Protein AF-M3CZB5-F1 (afdb_monomer)

Nearest PDB structures (foldseek):
  7eto-assembly1_Z  TM=2.870E-01  e=1.803E+00  Human betaherpesvirus 5
  6nhj-assembly1_I  TM=2.000E-01  e=4.278E+00  Murine cytomegalovirus (strain Smith)
  6m6i-assembly1_A  TM=2.498E-01  e=3.342E+00  Human alphaherpesvirus 2

Radius of gyration: 33.24 Å; Cα contacts (8 Å, |Δi|>4): 334; chains: 1; bounding box: 111×69×58 Å

Secondary structure (DSSP, 8-state):
-----PPPPPPPPPPPPP-------------PPPPSS-TTSGGGT-HHHHHHHHHHHS-------GGGGSSS-------------PPPPP----PPP---HHHHHHHHHHHHHHHHHHHHHHHHHHHHHHHHHHTTHHHHHHGGGTSEEEEEESS--S-SEEEEEEEEEEEEPPSS-TTSPPEEEEEEEEEEEEETTTT---PPPPP----------S--------HHHHHHHHHHHHHHHHHHHHHTS---SSTTSHHHHHHHHHHHHHHHHHH-----SS--S----SEEEE---SS-TT-----STTSS---EEEESSS---TTTS---

pLDDT: mean 75.69, std 19.61, range [30.23, 98.56]

Solvent-accessible surface area (backbone atoms only — not comparable to full-atom values): 21433 Å² total; per-residue (Å²): 135,86,83,79,86,80,77,89,78,83,82,82,84,80,79,83,82,76,87,78,87,70,85,73,83,85,72,79,68,82,82,62,79,80,75,93,64,55,92,90,39,74,71,54,73,36,65,67,55,50,46,56,49,46,71,74,55,50,85,81,76,84,79,76,64,79,81,75,74,80,78,84,84,80,82,90,78,91,76,91,83,88,94,73,90,76,81,75,80,75,81,77,72,84,69,85,72,83,74,50,74,65,59,54,51,52,53,53,48,53,42,52,52,46,66,56,49,51,54,57,51,50,54,55,49,53,51,49,50,29,43,77,75,50,71,39,47,63,47,60,52,10,47,90,65,74,26,69,40,80,40,82,26,88,79,47,60,90,46,62,51,44,56,47,76,52,75,49,78,49,75,47,68,51,90,89,43,82,86,54,78,59,51,73,48,74,47,31,48,37,32,41,37,34,12,46,77,73,68,52,80,65,80,77,78,77,86,76,92,78,81,86,68,99,73,85,82,87,82,82,84,68,83,74,71,57,67,57,56,38,50,52,50,29,47,50,52,40,32,45,25,45,47,46,25,43,74,70,67,65,48,73,76,63,76,70,35,72,66,25,50,53,42,22,51,53,48,22,68,72,32,24,90,82,54,67,26,67,45,65,85,62,86,89,66,90,68,79,52,79,31,75,46,63,42,57,47,56,74,38,78,65,72,54,77,30,84,33,100,74,36,3,70,52,52,72,50,74,30,82,52,102,69,80,56,64,89,81,66,58,71,100

Foldseek 3Di:
DDDDDDDDDDDDDDDDDDDDPDDDPPPPDPDQDDQPDDPPDPCVVPPVSVVVSCVVRPDDDPDDDPVVPPDPDDDDDDDDDDDDDDDDPDDDDDDPPPDDPVRVVVVVVVQVVLVVVLVVLLVVLLCVLCCQQPVCVQQVLQVVVPGEAEAEDQPPQPAQKAKDKDKDWDWAADPVDNVDGTDIDIHMHIYMYGYVVQLGDDDDDDDDPPPPDPDDDDDPPPVPPRVSSLSSSQSSQQSVLQSCCCPPVVDPPPSLDPSSVVSQVSSCVVCCVPRVHHHDSDRPTDRDFPDKDFFLDCDAPVPDGCPDPNGGVGDIDGHNDPDDDCVVDGHD

InterPro domains:
  IPR006640 SprT-like [PF10263] (228-283)
  IPR006640 SprT-like [SM00731] (127-331)

Organism: Sphaerulina musiva (strain SO2202) (NCBI:txid692275)

Mean predicted aligned error: 18.82 Å

Structure (mmCIF, N/CA/C/O backbone):
data_AF-M3CZB5-F1
#
_entry.id   AF-M3CZB5-F1
#
loop_
_atom_site.group_PDB
_atom_site.id
_atom_site.type_symbol
_atom_site.label_atom_id
_atom_site.label_alt_id
_atom_site.label_comp_id
_atom_site.label_asym_id
_atom_site.label_entity_id
_atom_site.label_seq_id
_atom_site.pdbx_PDB_ins_code
_atom_site.Cartn_x
_atom_site.Cartn_y
_atom_site.Cartn_z
_atom_site.occupancy
_atom_site.B_iso_or_equiv
_atom_site.auth_seq_id
_atom_site.auth_comp_id
_atom_site.auth_asym_id
_atom_site.auth_atom_id
_atom_site.pdbx_PDB_model_num
ATOM 1 N N . MET A 1 1 ? -55.197 -32.654 -31.161 1.00 45.62 1 MET A N 1
ATOM 2 C CA . MET A 1 1 ? -54.360 -33.842 -31.425 1.00 45.62 1 MET A CA 1
ATOM 3 C C . MET A 1 1 ? -53.188 -33.765 -30.461 1.00 45.62 1 MET A C 1
ATOM 5 O O . MET A 1 1 ? -52.521 -32.743 -30.443 1.00 45.62 1 MET A O 1
ATOM 9 N N . ARG A 1 2 ? -53.069 -34.730 -29.541 1.00 41.44 2 ARG A N 1
ATOM 10 C CA . ARG A 1 2 ? -52.034 -34.748 -28.495 1.00 41.44 2 ARG A CA 1
ATOM 11 C C . ARG A 1 2 ? -50.755 -35.322 -29.105 1.00 41.44 2 ARG A C 1
ATOM 13 O O . ARG A 1 2 ? -50.757 -36.495 -29.463 1.00 41.44 2 ARG A O 1
ATOM 20 N N . GLU A 1 3 ? -49.713 -34.509 -29.246 1.00 43.53 3 GLU A N 1
ATOM 21 C CA . GLU A 1 3 ? -48.382 -34.992 -29.620 1.00 43.53 3 GLU A CA 1
ATOM 22 C C . GLU A 1 3 ? -47.732 -35.707 -28.433 1.00 43.53 3 GLU A C 1
ATOM 24 O O . GLU A 1 3 ? -47.717 -35.220 -27.301 1.00 43.53 3 GLU A O 1
ATOM 29 N N . VAL A 1 4 ? -47.259 -36.917 -28.713 1.00 50.47 4 VAL A N 1
ATOM 30 C CA . VAL A 1 4 ? -46.625 -37.848 -27.785 1.00 50.47 4 VAL A CA 1
ATOM 31 C C . VAL A 1 4 ? -45.137 -37.503 -27.726 1.00 50.47 4 VAL A C 1
ATOM 33 O O . VAL A 1 4 ? -44.450 -37.559 -28.738 1.00 50.47 4 VAL A O 1
ATOM 36 N N . LEU A 1 5 ? -44.640 -37.139 -26.543 1.00 48.81 5 LEU A N 1
ATOM 37 C CA . LEU A 1 5 ? -43.214 -36.923 -26.294 1.00 48.81 5 LEU A CA 1
ATOM 38 C C . LEU A 1 5 ? -42.485 -38.277 -26.268 1.00 48.81 5 LEU A C 1
ATOM 40 O O . LEU A 1 5 ? -42.657 -39.061 -25.332 1.00 48.81 5 LEU A O 1
ATOM 44 N N . GLU A 1 6 ? -41.678 -38.547 -27.295 1.00 52.97 6 GLU A N 1
ATOM 45 C CA . GLU A 1 6 ? -40.775 -39.699 -27.355 1.00 52.97 6 GLU A CA 1
ATOM 46 C C . GLU A 1 6 ? -39.607 -39.567 -26.363 1.00 52.97 6 GLU A C 1
ATOM 48 O O . GLU A 1 6 ? -39.038 -38.497 -26.136 1.00 52.97 6 GLU A O 1
ATOM 53 N N . ARG A 1 7 ? -39.256 -40.698 -25.747 1.00 56.34 7 ARG A N 1
ATOM 54 C CA . ARG A 1 7 ? -38.192 -40.848 -24.747 1.00 56.34 7 ARG A CA 1
ATOM 55 C C . ARG A 1 7 ? -36.823 -40.917 -25.447 1.00 56.34 7 ARG A C 1
ATOM 57 O O . ARG A 1 7 ? -36.702 -41.668 -26.412 1.00 56.34 7 ARG A O 1
ATOM 64 N N . PRO A 1 8 ? -35.768 -40.238 -24.961 1.00 53.72 8 PRO A N 1
ATOM 65 C CA . PRO A 1 8 ? -34.449 -40.333 -25.581 1.00 53.72 8 PRO A CA 1
ATOM 66 C C . PRO A 1 8 ? -33.838 -41.733 -25.396 1.00 53.72 8 PRO A C 1
ATOM 68 O O . PRO A 1 8 ? -33.667 -42.217 -24.275 1.00 53.72 8 PRO A O 1
ATOM 71 N N . SER A 1 9 ? -33.521 -42.369 -26.526 1.00 49.00 9 SER A N 1
ATOM 72 C CA . SER A 1 9 ? -32.845 -43.664 -26.635 1.00 49.00 9 SER A CA 1
ATOM 73 C C . SER A 1 9 ? -31.365 -43.557 -26.247 1.00 49.00 9 SER A C 1
ATOM 75 O O . SER A 1 9 ? -30.673 -42.613 -26.625 1.00 49.00 9 SER A O 1
ATOM 77 N N . THR A 1 10 ? -30.871 -44.549 -25.507 1.00 56.12 10 THR A N 1
ATOM 78 C CA . THR A 1 10 ? -29.456 -44.719 -25.140 1.00 56.12 10 THR A CA 1
ATOM 79 C C . THR A 1 10 ? -28.543 -44.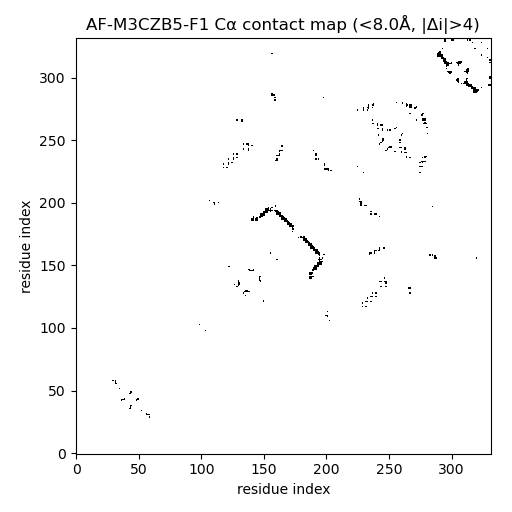835 -26.372 1.00 56.12 10 THR A C 1
ATOM 81 O O . THR A 1 10 ? -28.932 -45.489 -27.343 1.00 56.12 10 THR A O 1
ATOM 84 N N . PRO A 1 11 ? -27.324 -44.258 -26.341 1.00 58.97 11 PRO A N 1
ATOM 85 C CA . PRO A 1 11 ? -26.374 -44.340 -27.449 1.00 58.97 11 PRO A CA 1
ATOM 86 C C . PRO A 1 11 ? -25.726 -45.738 -27.556 1.00 58.97 11 PRO A C 1
ATOM 88 O O . PRO A 1 11 ? -25.608 -46.437 -26.545 1.00 58.97 11 PRO A O 1
ATOM 91 N N . PRO A 1 12 ? -25.290 -46.158 -28.761 1.00 60.09 12 PRO A N 1
ATOM 92 C CA . PRO A 1 12 ? -24.692 -47.472 -28.984 1.00 60.09 12 PRO A CA 1
ATOM 93 C C . PRO A 1 12 ? -23.277 -47.590 -28.377 1.00 60.09 12 PRO A C 1
ATOM 95 O O . PRO A 1 12 ? -22.582 -46.582 -28.224 1.00 60.09 12 PRO A O 1
ATOM 98 N N . PRO A 1 13 ? -22.823 -48.814 -28.044 1.00 52.03 13 PRO A N 1
ATOM 99 C CA . PRO A 1 13 ? -21.506 -49.046 -27.459 1.00 52.03 13 PRO A CA 1
ATOM 100 C C . PRO A 1 13 ? -20.368 -48.807 -28.463 1.00 52.03 13 PRO A C 1
ATOM 102 O O . PRO A 1 13 ? -20.458 -49.155 -29.640 1.00 52.03 13 PRO A O 1
ATOM 105 N N . SER A 1 14 ? -19.274 -48.228 -27.967 1.00 56.69 14 SER A N 1
ATOM 106 C CA . SER A 1 14 ? -18.058 -47.911 -28.723 1.00 56.69 14 SER A CA 1
ATOM 107 C C . SER A 1 14 ? -17.367 -49.159 -29.308 1.00 56.69 14 SER A C 1
ATOM 109 O O . SER A 1 14 ? -17.356 -50.208 -28.657 1.00 56.69 14 SER A O 1
ATOM 111 N N . PRO A 1 15 ? -16.723 -49.060 -30.489 1.00 60.19 15 PRO A N 1
ATOM 112 C CA . PRO A 1 15 ? -16.049 -50.188 -31.134 1.00 60.19 15 PRO A CA 1
ATOM 113 C C . PRO A 1 15 ? -14.793 -50.656 -30.368 1.00 60.19 15 PRO A C 1
ATOM 115 O O . PRO A 1 15 ? -14.166 -49.865 -29.652 1.00 60.19 15 PRO A O 1
ATOM 118 N N . PRO A 1 16 ? -14.387 -51.935 -30.517 1.00 50.59 16 PRO A N 1
ATOM 119 C CA . PRO A 1 16 ? -13.270 -52.507 -29.777 1.00 50.59 16 PRO A CA 1
ATOM 120 C C . PRO A 1 16 ? -11.926 -51.882 -30.173 1.00 50.59 16 PRO A C 1
ATOM 122 O O . PRO A 1 16 ? -11.608 -51.659 -31.340 1.00 50.59 16 PRO A O 1
ATOM 125 N N . ARG A 1 17 ? -11.119 -51.617 -29.145 1.00 50.94 17 ARG A N 1
ATOM 126 C CA . ARG A 1 17 ? -9.806 -50.969 -29.204 1.00 50.94 17 ARG A CA 1
ATOM 127 C C . ARG A 1 17 ? -8.807 -51.833 -29.990 1.00 50.94 17 ARG A C 1
ATOM 129 O O . ARG A 1 17 ? -8.500 -52.949 -29.580 1.00 50.94 17 ARG A O 1
ATOM 136 N N . SER A 1 18 ? -8.251 -51.308 -31.081 1.00 53.62 18 SER A N 1
ATOM 137 C CA . SER A 1 18 ? -7.129 -51.929 -31.802 1.00 53.62 18 SER A CA 1
ATOM 138 C C . SER A 1 18 ? -5.880 -52.036 -30.906 1.00 53.62 18 SER A C 1
ATOM 140 O O . SER A 1 18 ? -5.589 -51.085 -30.168 1.00 53.62 18 SER A O 1
ATOM 142 N N . PRO A 1 19 ? -5.088 -53.125 -30.966 1.00 47.97 19 PRO A N 1
ATOM 143 C CA . PRO A 1 19 ? -3.910 -53.280 -30.121 1.00 47.97 19 PRO A CA 1
ATOM 144 C C . PRO A 1 19 ? -2.762 -52.402 -30.637 1.00 47.97 19 PRO A C 1
ATOM 146 O O . PRO A 1 19 ? -2.019 -52.768 -31.545 1.00 47.97 19 PRO A O 1
ATOM 149 N N . SER A 1 20 ? -2.589 -51.236 -30.019 1.00 51.03 20 SER A N 1
ATOM 150 C CA . SER A 1 20 ? -1.376 -50.427 -30.148 1.00 51.03 20 SER A CA 1
ATOM 151 C C . SER A 1 20 ? -0.190 -51.200 -29.555 1.00 51.03 20 SER A C 1
ATOM 153 O O . SER A 1 20 ? 0.020 -51.202 -28.341 1.00 51.03 20 SER A O 1
ATOM 155 N N . LYS A 1 21 ? 0.605 -51.852 -30.412 1.00 56.22 21 LYS A N 1
ATOM 156 C CA . LYS A 1 21 ? 1.934 -52.389 -30.077 1.00 56.22 21 LYS A CA 1
ATOM 157 C C . LYS A 1 21 ? 2.915 -51.233 -29.845 1.00 56.22 21 LYS A C 1
ATOM 159 O O . LYS A 1 21 ? 3.761 -50.946 -30.683 1.00 56.22 21 LYS A O 1
ATOM 164 N N . LEU A 1 22 ? 2.830 -50.602 -28.679 1.00 48.12 22 LEU A N 1
ATOM 165 C CA . LEU A 1 22 ? 3.929 -49.821 -28.120 1.00 48.12 22 LEU A CA 1
ATOM 166 C C . LEU A 1 22 ? 4.589 -50.677 -27.038 1.00 48.12 22 LEU A C 1
ATOM 168 O O . LEU A 1 22 ? 3.991 -50.962 -26.002 1.00 48.12 22 LEU A O 1
ATOM 172 N N . LYS A 1 23 ? 5.816 -51.141 -27.297 1.00 45.12 23 LYS A N 1
ATOM 173 C CA . LYS A 1 23 ? 6.640 -51.797 -26.277 1.00 45.12 23 LYS A CA 1
ATOM 174 C C . LYS A 1 23 ? 7.117 -50.721 -25.298 1.00 45.12 23 LYS A C 1
ATOM 176 O O . LYS A 1 23 ? 8.074 -50.010 -25.589 1.00 45.12 23 LYS A O 1
ATOM 181 N N . SER A 1 24 ? 6.452 -50.598 -24.150 1.00 49.34 24 SER A N 1
ATOM 182 C CA . SER A 1 24 ? 6.961 -49.795 -23.034 1.00 49.34 24 SER A CA 1
ATOM 183 C C . SER A 1 24 ? 8.348 -50.303 -22.617 1.00 49.34 24 SER A C 1
ATOM 185 O O . SER A 1 24 ? 8.531 -51.520 -22.508 1.00 49.34 24 SER A O 1
ATOM 187 N N . PRO A 1 25 ? 9.331 -49.425 -22.349 1.00 48.78 25 PRO A N 1
ATOM 188 C CA . PRO A 1 25 ? 10.623 -49.849 -21.827 1.00 48.78 25 PRO A CA 1
ATOM 189 C C . PRO A 1 25 ? 10.424 -50.538 -20.471 1.00 48.78 25 PRO A C 1
ATOM 191 O O . PRO A 1 25 ? 10.076 -49.896 -19.482 1.00 48.78 25 PRO A O 1
ATOM 194 N N . SER A 1 26 ? 10.643 -51.852 -20.410 1.00 53.69 26 SER A N 1
ATOM 195 C CA . SER A 1 26 ? 10.630 -52.618 -19.160 1.00 53.69 26 SER A CA 1
ATOM 196 C C . SER A 1 26 ? 11.895 -52.310 -18.354 1.00 53.69 26 SER A C 1
ATOM 198 O O . SER A 1 26 ? 12.813 -53.125 -18.269 1.00 53.69 26 SER A O 1
ATOM 200 N N . LYS A 1 27 ? 11.960 -51.135 -17.726 1.00 53.62 27 LYS A N 1
ATOM 201 C CA . LYS A 1 27 ? 12.822 -50.959 -16.556 1.00 53.62 27 LYS A CA 1
ATOM 202 C C . LYS A 1 27 ? 12.065 -51.522 -15.362 1.00 53.62 27 LYS A C 1
ATOM 204 O O . LYS A 1 27 ? 11.192 -50.857 -14.814 1.00 53.62 27 LYS A O 1
ATOM 209 N N . ARG A 1 28 ? 12.393 -52.756 -14.961 1.00 51.34 28 ARG A N 1
ATOM 210 C CA . ARG A 1 28 ? 12.051 -53.239 -13.618 1.00 51.34 28 ARG A CA 1
ATOM 211 C C . ARG A 1 28 ? 12.716 -52.280 -12.631 1.00 51.34 28 ARG A C 1
ATOM 213 O O . ARG A 1 28 ? 13.934 -52.311 -12.480 1.00 51.34 28 ARG A O 1
ATOM 220 N N . ALA A 1 29 ? 11.938 -51.383 -12.030 1.00 56.81 29 ALA A N 1
ATOM 221 C CA . ALA A 1 29 ? 12.416 -50.616 -10.891 1.00 56.81 29 ALA A CA 1
ATOM 222 C C . ALA A 1 29 ? 12.772 -51.616 -9.775 1.00 56.81 29 ALA A C 1
ATOM 224 O O . ALA A 1 29 ? 12.034 -52.595 -9.603 1.00 56.81 29 ALA A O 1
ATOM 225 N N . PRO A 1 30 ? 13.889 -51.432 -9.051 1.00 58.22 30 PRO A N 1
ATOM 226 C CA . PRO A 1 30 ? 14.156 -52.240 -7.869 1.00 58.22 30 PRO A CA 1
ATOM 227 C C . PRO A 1 30 ? 12.945 -52.129 -6.937 1.00 58.22 30 PRO A C 1
ATOM 229 O O . PRO A 1 30 ? 12.455 -51.030 -6.672 1.00 58.22 30 PRO A O 1
ATOM 232 N N . ARG A 1 31 ? 12.395 -53.280 -6.534 1.00 60.91 31 ARG A N 1
ATOM 233 C CA . ARG A 1 31 ? 11.217 -53.344 -5.668 1.00 60.91 31 ARG A CA 1
ATOM 234 C C . ARG A 1 31 ? 11.623 -52.794 -4.304 1.00 60.91 31 ARG A C 1
ATOM 236 O O . ARG A 1 31 ? 12.296 -53.485 -3.548 1.00 60.91 31 ARG A O 1
ATOM 243 N N . VAL A 1 32 ? 11.219 -51.560 -4.022 1.00 64.00 32 VAL A N 1
ATOM 244 C CA . VAL A 1 32 ? 11.341 -50.966 -2.691 1.00 64.00 32 VAL A CA 1
ATOM 245 C C . VAL A 1 32 ? 10.449 -51.786 -1.744 1.00 64.00 32 VAL A C 1
ATOM 247 O O . VAL A 1 32 ? 9.290 -52.040 -2.097 1.00 64.00 32 VAL A O 1
ATOM 250 N N . PRO A 1 33 ? 10.962 -52.272 -0.599 1.00 68.81 33 PRO A N 1
ATOM 251 C CA . PRO A 1 33 ? 10.150 -52.954 0.409 1.00 68.81 33 PRO A CA 1
ATOM 252 C C . PRO A 1 33 ? 9.005 -52.066 0.914 1.00 68.81 33 PRO A C 1
ATOM 254 O O . PRO A 1 33 ? 8.996 -50.862 0.689 1.00 68.81 33 PRO A O 1
ATOM 257 N N . THR A 1 34 ? 8.007 -52.637 1.583 1.00 67.19 34 THR A N 1
ATOM 258 C CA . THR A 1 34 ? 6.989 -51.831 2.276 1.00 67.19 34 THR A CA 1
ATOM 259 C C . THR A 1 34 ? 7.585 -51.326 3.594 1.00 67.19 34 THR A C 1
ATOM 261 O O . THR A 1 34 ? 8.192 -52.137 4.299 1.00 67.19 34 THR A O 1
ATOM 264 N N . PRO A 1 35 ? 7.453 -50.033 3.941 1.00 65.62 35 PRO A N 1
ATOM 265 C CA . PRO A 1 35 ? 8.012 -49.512 5.181 1.00 65.62 35 PRO A CA 1
ATOM 266 C C . PRO A 1 35 ? 7.447 -50.241 6.409 1.00 65.62 35 PRO A C 1
ATOM 268 O O . PRO A 1 35 ? 6.249 -50.544 6.445 1.00 65.62 35 PRO A O 1
ATOM 271 N N . PRO A 1 36 ? 8.289 -50.562 7.409 1.00 61.44 36 PRO A N 1
ATOM 272 C CA . PRO A 1 36 ? 7.841 -51.189 8.639 1.00 61.44 36 PRO A CA 1
ATOM 273 C C . PRO A 1 36 ? 7.068 -50.158 9.466 1.00 61.44 36 PRO A C 1
ATOM 275 O O . PRO A 1 36 ? 7.636 -49.225 10.018 1.00 61.44 36 PRO A O 1
ATOM 278 N N . GLY A 1 37 ? 5.749 -50.320 9.531 1.00 64.25 37 GLY A N 1
ATOM 279 C CA . GLY A 1 37 ? 4.865 -49.426 10.276 1.00 64.25 37 GLY A CA 1
ATOM 280 C C . GLY A 1 37 ? 3.564 -49.191 9.521 1.00 64.25 37 GLY A C 1
ATOM 281 O O . GLY A 1 37 ? 3.555 -48.986 8.311 1.00 64.25 37 GLY A O 1
ATOM 282 N N . ARG A 1 38 ? 2.438 -49.263 10.231 1.00 65.06 38 ARG A N 1
ATOM 283 C CA . ARG A 1 38 ? 1.116 -48.933 9.682 1.00 65.06 38 ARG A CA 1
ATOM 284 C C . ARG A 1 38 ? 0.822 -47.458 9.973 1.00 65.06 38 ARG A C 1
ATOM 286 O O . ARG A 1 38 ? 1.231 -46.993 11.034 1.00 65.06 38 ARG A O 1
ATOM 293 N N . PRO A 1 39 ? 0.058 -46.751 9.119 1.00 67.00 39 PRO A N 1
ATOM 294 C CA . PRO A 1 39 ? -0.280 -45.334 9.313 1.00 67.00 39 PRO A CA 1
ATOM 295 C C . PRO A 1 39 ? -0.940 -44.986 10.660 1.00 67.00 39 PRO A C 1
ATOM 297 O O . PRO A 1 39 ? -1.048 -43.813 10.997 1.00 67.00 39 PRO A O 1
ATOM 300 N N . SER A 1 40 ? -1.396 -45.994 11.414 1.00 57.91 40 SER A N 1
ATOM 301 C CA . SER A 1 40 ? -1.984 -45.874 12.750 1.00 57.91 40 SER A CA 1
ATOM 302 C C . SER A 1 40 ? -0.965 -45.796 13.900 1.00 57.91 40 SER A C 1
ATOM 304 O O . SER A 1 40 ? -1.384 -45.733 15.050 1.00 57.91 40 SER A O 1
ATOM 306 N N . LEU A 1 41 ? 0.343 -45.878 13.633 1.00 64.62 41 LEU A N 1
ATOM 307 C CA . LEU A 1 41 ? 1.409 -45.736 14.634 1.00 64.62 41 LEU A CA 1
ATOM 308 C C . LEU A 1 41 ? 2.133 -44.400 14.437 1.00 64.62 41 LEU A C 1
ATOM 310 O O . LEU A 1 41 ? 2.509 -44.067 13.317 1.00 64.62 41 LEU A O 1
ATOM 314 N N . GLU A 1 42 ? 2.369 -43.660 15.522 1.00 58.44 42 GLU A N 1
ATOM 315 C CA . GLU A 1 42 ? 3.006 -42.329 15.492 1.00 58.44 42 GLU A CA 1
ATOM 316 C C . GLU A 1 42 ? 4.431 -42.366 14.903 1.00 58.44 42 GLU A C 1
ATOM 318 O O . GLU A 1 42 ? 4.843 -41.455 14.191 1.00 58.44 42 GLU A O 1
ATOM 323 N N . ALA A 1 43 ? 5.126 -43.496 15.073 1.00 60.91 43 ALA A N 1
ATOM 324 C CA . ALA A 1 43 ? 6.432 -43.774 14.472 1.00 60.91 43 ALA A CA 1
ATOM 325 C C . ALA A 1 43 ? 6.427 -43.828 12.925 1.00 60.91 43 ALA A C 1
ATOM 327 O O . ALA A 1 43 ? 7.483 -43.820 12.305 1.00 60.91 43 ALA A O 1
ATOM 328 N N . PHE A 1 44 ? 5.256 -43.897 12.277 1.00 58.31 44 PHE A N 1
ATOM 329 C CA . PHE A 1 44 ? 5.147 -43.795 10.815 1.00 58.31 44 PHE A CA 1
ATOM 330 C C . PHE A 1 44 ? 5.288 -42.342 10.319 1.00 58.31 44 PHE A C 1
ATOM 332 O O . PHE A 1 44 ? 5.622 -42.125 9.157 1.00 58.31 44 PHE A O 1
ATOM 339 N N . TRP A 1 45 ? 5.053 -41.350 11.188 1.00 67.88 45 TRP A N 1
ATOM 340 C CA . TRP A 1 45 ? 5.084 -39.920 10.848 1.00 67.88 45 TRP A CA 1
ATOM 341 C C . TRP A 1 45 ? 6.272 -39.162 11.449 1.00 67.88 45 TRP A C 1
ATOM 343 O O . TRP A 1 45 ? 6.429 -37.967 11.192 1.00 67.88 45 TRP A O 1
ATOM 353 N N . THR A 1 46 ? 7.133 -39.826 12.218 1.00 74.62 46 THR A N 1
ATOM 354 C CA . THR A 1 46 ? 8.374 -39.230 12.716 1.00 74.62 46 THR A CA 1
ATOM 355 C C . THR A 1 46 ? 9.364 -39.057 11.568 1.00 74.62 46 THR A C 1
ATOM 357 O O . THR A 1 46 ? 9.709 -40.010 10.866 1.00 74.62 46 THR A O 1
ATOM 360 N N . ALA A 1 47 ? 9.828 -37.819 11.373 1.00 73.38 47 ALA A N 1
ATOM 361 C CA . ALA A 1 47 ? 10.728 -37.459 10.278 1.00 73.38 47 ALA A CA 1
ATOM 362 C C . ALA A 1 47 ? 11.992 -38.334 10.254 1.00 73.38 47 ALA A C 1
ATOM 364 O O . ALA A 1 47 ? 12.408 -38.766 9.183 1.00 73.38 47 ALA A O 1
ATOM 365 N N . ASP A 1 48 ? 12.544 -38.655 11.425 1.00 76.31 48 ASP A N 1
ATOM 366 C CA . ASP A 1 48 ? 13.750 -39.477 11.552 1.00 76.31 48 ASP A CA 1
ATOM 367 C C . ASP A 1 48 ? 13.530 -40.903 11.023 1.00 76.31 48 ASP A C 1
ATOM 369 O O . ASP A 1 48 ? 14.327 -41.410 10.241 1.00 76.31 48 ASP A O 1
ATOM 373 N N . THR A 1 49 ? 12.392 -41.525 11.344 1.00 75.12 49 THR A N 1
ATOM 374 C CA . THR A 1 49 ? 12.063 -42.894 10.911 1.00 75.12 49 THR A CA 1
ATOM 375 C C . THR A 1 49 ? 11.787 -42.975 9.408 1.00 75.12 49 THR A C 1
ATOM 377 O O . THR A 1 49 ? 12.187 -43.934 8.747 1.00 75.12 49 THR A O 1
ATOM 380 N N . VAL A 1 50 ? 11.126 -41.957 8.848 1.00 71.19 50 VAL A N 1
ATOM 381 C CA . VAL A 1 50 ? 10.861 -41.870 7.403 1.00 71.19 50 VAL A CA 1
ATOM 382 C C . VAL A 1 50 ? 12.150 -41.619 6.617 1.00 71.19 50 VAL A C 1
ATOM 384 O O . VAL A 1 50 ? 12.334 -42.202 5.546 1.00 71.19 50 VAL A O 1
ATOM 387 N N . ASN A 1 51 ? 13.045 -40.775 7.137 1.00 77.44 51 ASN A N 1
ATOM 388 C CA . ASN A 1 51 ? 14.323 -40.469 6.498 1.00 77.44 51 ASN A CA 1
ATOM 389 C C . ASN A 1 51 ? 15.261 -41.680 6.503 1.00 77.44 51 ASN A C 1
ATOM 391 O O . ASN A 1 51 ? 15.715 -42.066 5.429 1.00 77.44 51 ASN A O 1
ATOM 395 N N . ASP A 1 52 ? 15.450 -42.343 7.649 1.00 78.12 52 ASP A N 1
ATOM 396 C CA . ASP A 1 52 ? 16.280 -43.554 7.754 1.00 78.12 52 ASP A CA 1
ATOM 397 C C . ASP A 1 52 ? 15.817 -44.646 6.782 1.00 78.12 52 ASP A C 1
ATOM 399 O O . ASP A 1 52 ? 16.618 -45.301 6.107 1.00 78.12 52 ASP A O 1
ATOM 403 N N . TRP A 1 53 ? 14.500 -44.824 6.660 1.00 78.00 53 TRP A N 1
ATOM 404 C CA . TRP A 1 53 ? 13.941 -45.803 5.741 1.00 78.00 53 TRP A CA 1
ATOM 405 C C . TRP A 1 53 ? 14.151 -45.414 4.269 1.00 78.00 53 TRP A C 1
ATOM 407 O O . TRP A 1 53 ? 14.519 -46.254 3.441 1.00 78.00 53 TRP A O 1
ATOM 417 N N . ASN A 1 54 ? 13.964 -44.138 3.925 1.00 75.94 54 ASN A N 1
ATOM 418 C CA . ASN A 1 54 ? 14.231 -43.644 2.576 1.00 75.94 54 ASN A CA 1
ATOM 419 C C . ASN A 1 54 ? 15.713 -43.744 2.203 1.00 75.94 54 ASN A C 1
ATOM 421 O O . ASN A 1 54 ? 16.004 -44.089 1.058 1.00 75.94 54 ASN A O 1
ATOM 425 N N . ASP A 1 55 ? 16.630 -43.487 3.132 1.00 78.38 55 ASP A N 1
ATOM 426 C CA . ASP A 1 55 ? 18.072 -43.584 2.902 1.00 78.38 55 ASP A CA 1
ATOM 427 C C . ASP A 1 55 ? 18.507 -45.036 2.671 1.00 78.38 55 ASP A C 1
ATOM 429 O O . ASP A 1 55 ? 19.316 -45.317 1.780 1.00 78.38 55 ASP A O 1
ATOM 433 N N . GLN A 1 56 ? 17.915 -45.976 3.415 1.00 78.62 56 GLN A N 1
ATOM 434 C CA . GLN A 1 56 ? 18.239 -47.398 3.320 1.00 78.62 56 GLN A CA 1
ATOM 435 C C . GLN A 1 56 ? 17.675 -48.072 2.057 1.00 78.62 56 GLN A C 1
ATOM 437 O O . GLN A 1 56 ? 18.329 -48.953 1.494 1.00 78.62 56 GLN A O 1
ATOM 442 N N . TYR A 1 57 ? 16.482 -47.677 1.593 1.00 75.25 57 TYR A N 1
ATOM 443 C CA . TYR A 1 57 ? 15.783 -48.362 0.493 1.00 75.25 57 TYR A CA 1
ATOM 444 C C . TYR A 1 57 ? 15.619 -47.530 -0.789 1.00 75.25 57 TYR A C 1
ATOM 446 O O . TYR A 1 57 ? 15.106 -48.051 -1.788 1.00 75.25 57 TYR A O 1
ATOM 454 N N . SER A 1 58 ? 16.076 -46.270 -0.818 1.00 76.56 58 SER A N 1
ATOM 455 C CA . SER A 1 58 ? 16.071 -45.473 -2.050 1.00 76.56 58 SER A CA 1
ATOM 456 C C . SER A 1 58 ? 16.984 -46.080 -3.116 1.00 76.56 58 SER A C 1
ATOM 458 O O . SER A 1 58 ? 18.150 -46.382 -2.846 1.00 76.56 58 SER A O 1
ATOM 460 N N . PRO A 1 59 ? 16.517 -46.188 -4.373 1.00 70.06 59 PRO A N 1
ATOM 461 C CA . PRO A 1 59 ? 17.362 -46.585 -5.488 1.00 70.06 59 PRO A CA 1
ATOM 462 C C . PRO A 1 59 ? 18.515 -45.589 -5.665 1.00 70.06 59 PRO A C 1
ATOM 464 O O . PRO A 1 59 ? 18.326 -44.475 -6.159 1.00 70.06 59 PRO A O 1
ATOM 467 N N . GLN A 1 60 ? 19.726 -46.000 -5.294 1.00 59.22 60 GLN A N 1
ATOM 468 C CA . GLN A 1 60 ? 20.924 -45.194 -5.490 1.00 59.22 60 GLN A CA 1
ATOM 469 C C . GLN A 1 60 ? 21.183 -45.042 -6.992 1.00 59.22 60 GLN A C 1
ATOM 471 O O . GLN A 1 60 ? 21.379 -46.023 -7.713 1.00 59.22 60 GLN A O 1
ATOM 476 N N . LYS A 1 61 ? 21.171 -43.803 -7.491 1.00 61.94 61 LYS A N 1
ATOM 477 C CA . LYS A 1 61 ? 21.662 -43.496 -8.837 1.00 61.94 61 LYS A CA 1
ATOM 478 C C . LYS A 1 61 ? 23.175 -43.313 -8.728 1.00 61.94 61 LYS A C 1
ATOM 480 O O . LYS A 1 61 ? 23.587 -42.270 -8.225 1.00 61.94 61 LYS A O 1
ATOM 485 N N . PRO A 1 62 ? 24.019 -44.254 -9.191 1.00 58.56 62 PRO A N 1
ATOM 486 C CA . PRO A 1 62 ? 25.445 -43.983 -9.290 1.00 58.56 62 PRO A CA 1
ATOM 487 C C . PRO A 1 62 ? 25.642 -42.805 -10.251 1.00 58.56 62 PRO A C 1
ATOM 489 O O . PRO A 1 62 ? 25.432 -42.924 -11.461 1.00 58.56 62 PRO A O 1
ATOM 492 N N . LEU A 1 63 ? 25.992 -41.643 -9.700 1.00 56.25 63 LEU A N 1
ATOM 493 C CA . LEU A 1 63 ? 26.323 -40.454 -10.472 1.00 56.25 63 LEU A CA 1
ATOM 494 C C . LEU A 1 63 ? 27.641 -40.730 -11.196 1.00 56.25 63 LEU A C 1
ATOM 496 O O . LEU A 1 63 ? 28.717 -40.707 -10.602 1.00 56.25 63 LEU A O 1
ATOM 500 N N . ARG A 1 64 ? 27.560 -41.037 -12.492 1.00 48.12 64 ARG A N 1
ATOM 501 C CA . ARG A 1 64 ? 28.744 -41.086 -13.350 1.00 48.12 64 ARG A CA 1
ATOM 502 C C . ARG A 1 64 ? 29.236 -39.655 -13.548 1.00 48.12 64 ARG A C 1
ATOM 504 O O . ARG A 1 64 ? 28.487 -38.815 -14.041 1.00 48.12 64 ARG A O 1
ATOM 511 N N . SER A 1 65 ? 30.473 -39.379 -13.144 1.00 42.59 65 SER A N 1
ATOM 512 C CA . SER A 1 65 ? 31.093 -38.072 -13.346 1.00 42.59 65 SER A CA 1
ATOM 513 C C . SER A 1 65 ? 31.297 -37.792 -14.848 1.00 42.59 65 SER A C 1
ATOM 515 O O . SER A 1 65 ? 31.653 -38.712 -15.595 1.00 42.59 65 SER A O 1
ATOM 517 N N . PRO A 1 66 ? 31.107 -36.541 -15.315 1.00 50.44 66 PRO A N 1
ATOM 518 C CA . PRO A 1 66 ? 31.202 -36.179 -16.738 1.00 50.44 66 PRO A CA 1
ATOM 519 C C . PRO A 1 66 ? 32.566 -36.483 -17.379 1.00 50.44 66 PRO A C 1
ATOM 521 O O . PRO A 1 66 ? 32.663 -36.651 -18.591 1.00 50.44 66 PRO A O 1
ATOM 524 N N . THR A 1 67 ? 33.623 -36.608 -16.575 1.00 52.03 67 THR A N 1
ATOM 525 C CA . THR A 1 67 ? 35.005 -36.795 -17.038 1.00 52.03 67 THR A CA 1
ATOM 526 C C . THR A 1 67 ? 35.242 -38.140 -17.732 1.00 52.03 67 THR A C 1
ATOM 528 O O . THR A 1 67 ? 36.174 -38.263 -18.519 1.00 52.03 67 THR A O 1
ATOM 531 N N . LYS A 1 68 ? 34.401 -39.158 -17.500 1.00 46.25 68 LYS A N 1
ATOM 532 C CA . LYS A 1 68 ? 34.575 -40.489 -18.116 1.00 46.25 68 LYS A CA 1
ATOM 533 C C . LYS A 1 68 ? 33.845 -40.684 -19.453 1.00 46.25 68 LYS A C 1
ATOM 535 O O . LYS A 1 68 ? 33.824 -41.804 -19.955 1.00 46.25 68 LYS A O 1
ATOM 540 N N . LEU A 1 69 ? 33.272 -39.632 -20.044 1.00 43.16 69 LEU A N 1
ATOM 541 C CA . LEU A 1 69 ? 32.655 -39.706 -21.378 1.00 43.16 69 LEU A CA 1
ATOM 542 C C . LEU A 1 69 ? 33.624 -39.411 -22.537 1.00 43.16 69 LEU A C 1
ATOM 544 O O . LEU A 1 69 ? 33.278 -39.690 -23.678 1.00 43.16 69 LEU A O 1
ATOM 548 N N . PHE A 1 70 ? 34.840 -38.926 -22.264 1.00 47.38 70 PHE A N 1
ATOM 549 C CA . PHE A 1 70 ? 35.769 -38.471 -23.309 1.00 47.38 70 PHE A CA 1
ATOM 550 C C . PHE A 1 70 ? 36.900 -39.441 -23.679 1.00 47.38 70 PHE A C 1
ATOM 552 O O . PHE A 1 70 ? 37.724 -39.081 -24.508 1.00 47.38 70 PHE A O 1
ATOM 559 N N . ASN A 1 71 ? 36.964 -40.658 -23.119 1.00 43.78 71 ASN A N 1
ATOM 560 C CA . ASN A 1 71 ? 38.146 -41.516 -23.324 1.00 43.78 71 ASN A CA 1
ATOM 561 C C . ASN A 1 71 ? 37.904 -42.884 -23.978 1.00 43.78 71 ASN A C 1
ATOM 563 O O . ASN A 1 71 ? 38.842 -43.666 -24.081 1.00 43.78 71 ASN A O 1
ATOM 567 N N . ASN A 1 72 ? 36.691 -43.181 -24.454 1.00 41.84 72 ASN A N 1
ATOM 568 C CA . ASN A 1 72 ? 36.397 -44.466 -25.099 1.00 41.84 72 ASN A CA 1
ATOM 569 C C . ASN A 1 72 ? 35.736 -44.272 -26.470 1.00 41.84 72 ASN A C 1
ATOM 571 O O . ASN A 1 72 ? 34.574 -44.624 -26.644 1.00 41.84 72 ASN A O 1
ATOM 575 N N . ASN A 1 73 ? 36.470 -43.684 -27.416 1.00 41.75 73 ASN A N 1
ATOM 576 C CA . ASN A 1 73 ? 36.352 -43.944 -28.856 1.00 41.75 73 ASN A CA 1
ATOM 577 C C . ASN A 1 73 ? 37.383 -43.083 -29.589 1.00 41.75 73 ASN A C 1
ATOM 579 O O . ASN A 1 73 ? 37.137 -41.897 -29.743 1.00 41.75 73 ASN A O 1
ATOM 583 N N . ILE A 1 74 ? 38.511 -43.674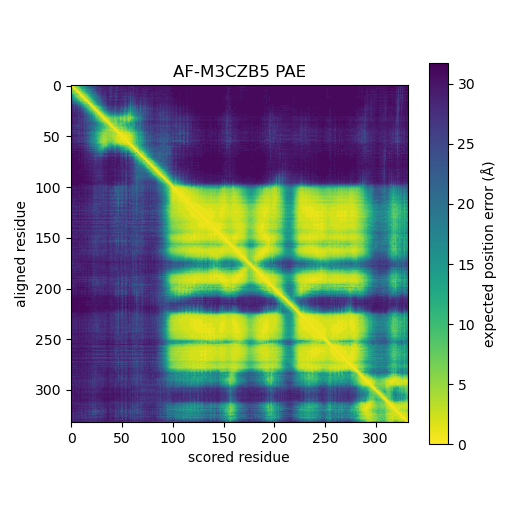 -29.995 1.00 36.19 74 ILE A N 1
ATOM 584 C CA . ILE A 1 74 ? 39.272 -43.397 -31.230 1.00 36.19 74 ILE A CA 1
ATOM 585 C C . ILE A 1 74 ? 40.476 -44.356 -31.247 1.00 36.19 74 ILE A C 1
ATOM 587 O O . ILE A 1 74 ? 41.280 -44.401 -30.317 1.00 36.19 74 ILE A O 1
ATOM 591 N N . SER A 1 75 ? 40.556 -45.167 -32.300 1.00 34.19 75 SER A N 1
ATOM 592 C CA . SER A 1 75 ? 41.710 -46.001 -32.650 1.00 34.19 75 SER A CA 1
ATOM 593 C C . SER A 1 75 ? 42.868 -45.135 -33.187 1.00 34.19 75 SER A C 1
ATOM 595 O O . SER A 1 75 ? 42.628 -44.027 -33.664 1.00 34.19 75 SER A O 1
ATOM 597 N N . PRO A 1 76 ? 44.126 -45.608 -33.122 1.00 35.28 76 PRO A N 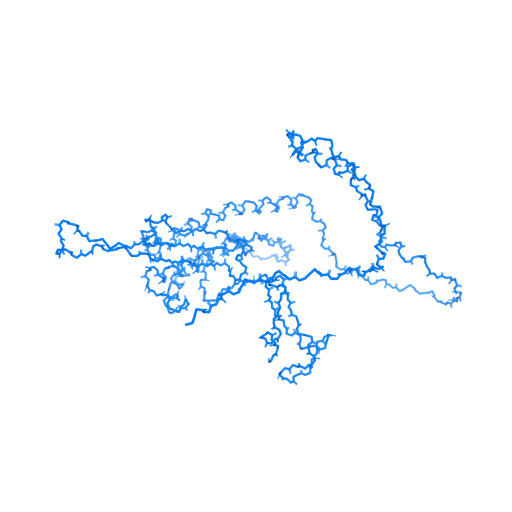1
ATOM 598 C CA . PRO A 1 76 ? 45.307 -44.754 -33.211 1.00 35.28 76 PRO A CA 1
ATOM 599 C C . PRO A 1 76 ? 45.677 -44.418 -34.661 1.00 35.28 76 PRO A C 1
ATOM 601 O O . PRO A 1 76 ? 46.002 -45.310 -35.443 1.00 35.28 76 PRO A O 1
ATOM 604 N N . ILE A 1 77 ? 45.707 -43.128 -35.002 1.00 34.81 77 ILE A N 1
ATOM 605 C CA . ILE A 1 77 ? 46.393 -42.630 -36.201 1.00 34.81 77 ILE A CA 1
ATOM 606 C C . ILE A 1 77 ? 47.678 -41.936 -35.744 1.00 34.81 77 ILE A C 1
ATOM 608 O O . ILE A 1 77 ? 47.646 -40.949 -35.014 1.00 34.81 77 ILE A O 1
ATOM 612 N N . LYS A 1 78 ? 48.817 -42.507 -36.152 1.00 37.50 78 LYS A N 1
ATOM 613 C CA . LYS A 1 78 ? 50.147 -41.891 -36.078 1.00 37.50 78 LYS A CA 1
ATOM 614 C C . LYS A 1 78 ? 50.207 -40.701 -37.038 1.00 37.50 78 LYS A C 1
ATOM 616 O O . LYS A 1 78 ? 49.751 -40.853 -38.165 1.00 37.50 78 LYS A O 1
ATOM 621 N N . ASN A 1 79 ? 50.780 -39.588 -36.575 1.00 30.23 79 ASN A N 1
ATOM 622 C CA . ASN A 1 79 ? 51.682 -38.644 -37.267 1.00 30.23 79 ASN A CA 1
ATOM 623 C C . ASN A 1 79 ? 51.930 -37.483 -36.279 1.00 30.23 79 ASN A C 1
ATOM 625 O O . ASN A 1 79 ? 50.990 -36.815 -35.871 1.00 30.23 79 ASN A O 1
ATOM 629 N N . THR A 1 80 ? 53.089 -37.412 -35.614 1.00 35.25 80 THR A N 1
ATOM 630 C CA . THR A 1 80 ? 54.256 -36.597 -36.017 1.00 35.25 80 THR A CA 1
ATOM 631 C C . THR A 1 80 ? 53.869 -35.170 -36.411 1.00 35.25 80 THR A C 1
ATOM 633 O O . THR A 1 80 ? 53.437 -34.974 -37.541 1.00 35.25 80 THR A O 1
ATOM 636 N N . PHE A 1 81 ? 54.012 -34.207 -35.495 1.00 31.59 81 PHE A N 1
ATOM 637 C CA . PHE A 1 81 ? 54.848 -33.004 -35.634 1.00 31.59 81 PHE A CA 1
ATOM 638 C C . PHE A 1 81 ? 54.592 -32.013 -34.478 1.00 31.59 81 PHE A C 1
ATOM 640 O O . PHE A 1 81 ? 53.453 -31.742 -34.117 1.00 31.59 81 PHE A O 1
ATOM 647 N N . ASP A 1 82 ? 55.711 -31.482 -33.995 1.00 31.28 82 ASP A N 1
ATOM 648 C CA . ASP A 1 82 ? 55.951 -30.219 -33.292 1.00 31.28 82 ASP A CA 1
ATOM 649 C C . ASP A 1 82 ? 55.619 -30.031 -31.801 1.00 31.28 82 ASP A C 1
ATOM 651 O O . ASP A 1 82 ? 54.488 -30.128 -31.329 1.00 31.28 82 ASP A O 1
ATOM 655 N N . ASP A 1 83 ? 56.692 -29.698 -31.088 1.00 44.25 83 ASP A N 1
ATOM 656 C CA . ASP A 1 83 ? 56.843 -29.541 -29.649 1.00 44.25 83 ASP A CA 1
ATOM 657 C C . ASP A 1 83 ? 56.832 -28.032 -29.358 1.00 44.25 83 ASP A C 1
ATOM 659 O O . ASP A 1 83 ? 57.852 -27.351 -29.446 1.00 44.25 83 ASP A O 1
ATOM 663 N N . THR A 1 84 ? 55.657 -27.465 -29.069 1.00 39.66 84 THR A N 1
ATOM 664 C CA . THR A 1 84 ? 55.545 -26.096 -28.535 1.00 39.66 84 THR A CA 1
ATOM 665 C C . THR A 1 84 ? 54.472 -26.029 -27.439 1.00 39.66 84 THR A C 1
ATOM 667 O O . THR A 1 84 ? 53.310 -26.362 -27.685 1.00 39.66 84 THR A O 1
ATOM 670 N N . PRO A 1 85 ? 54.808 -25.593 -26.207 1.00 36.78 85 PRO A N 1
ATOM 671 C CA . PRO A 1 85 ? 53.819 -25.423 -25.154 1.00 36.78 85 PRO A CA 1
ATOM 672 C C . PRO A 1 85 ? 53.028 -24.130 -25.378 1.00 36.78 85 PRO A C 1
ATOM 674 O O . PRO A 1 85 ? 53.521 -23.026 -25.155 1.00 36.78 85 PRO A O 1
ATOM 677 N N . ILE A 1 86 ? 51.769 -24.272 -25.792 1.00 38.28 86 ILE A N 1
ATOM 678 C CA . ILE A 1 86 ? 50.784 -23.185 -25.806 1.00 38.28 86 ILE A CA 1
ATOM 679 C C . ILE A 1 86 ? 50.387 -22.885 -24.345 1.00 38.28 86 ILE A C 1
ATOM 681 O O . ILE A 1 86 ? 49.935 -23.799 -23.644 1.00 38.28 86 ILE A O 1
ATOM 685 N N . PRO A 1 87 ? 50.521 -21.641 -23.845 1.00 37.75 87 PRO A N 1
ATOM 686 C CA . PRO A 1 87 ? 50.082 -21.298 -22.499 1.00 37.75 87 PRO A CA 1
ATOM 687 C C . PRO A 1 87 ? 48.555 -21.402 -22.413 1.00 37.75 87 PRO A C 1
ATOM 689 O O . PRO A 1 87 ? 47.821 -20.814 -23.208 1.00 37.75 87 PRO A O 1
ATOM 692 N N . SER A 1 88 ? 48.071 -22.178 -21.441 1.00 41.34 88 SER A N 1
ATOM 693 C CA . SER A 1 88 ? 46.640 -22.304 -21.152 1.00 41.34 88 SER A CA 1
ATOM 694 C C . SER A 1 88 ? 46.027 -20.932 -20.838 1.00 41.34 88 SER A C 1
ATOM 696 O O . SER A 1 88 ? 46.653 -20.149 -20.117 1.00 41.34 88 SER A O 1
ATOM 698 N N . PRO A 1 89 ? 44.804 -20.633 -21.315 1.00 43.50 89 PRO A N 1
ATOM 699 C CA . PRO A 1 89 ? 44.140 -19.380 -20.996 1.00 43.50 89 PRO A CA 1
ATOM 700 C C . PRO A 1 89 ? 43.954 -19.277 -19.482 1.00 43.50 89 PRO A C 1
ATOM 702 O O . PRO A 1 89 ? 43.478 -20.208 -18.824 1.00 43.50 89 PRO A O 1
ATOM 705 N N . ALA A 1 90 ? 44.379 -18.136 -18.939 1.00 41.25 90 ALA A N 1
ATOM 706 C CA . ALA A 1 90 ? 44.234 -17.782 -17.540 1.00 41.25 90 ALA A CA 1
ATOM 707 C C . ALA A 1 90 ? 42.806 -18.076 -17.062 1.00 41.25 90 ALA A C 1
ATOM 709 O O . ALA A 1 90 ? 41.826 -17.750 -17.734 1.00 41.25 90 ALA A O 1
ATOM 710 N N . LYS A 1 91 ? 42.719 -18.725 -15.897 1.00 39.97 91 LYS A N 1
ATOM 711 C CA . LYS A 1 91 ? 41.482 -19.099 -15.210 1.00 39.97 91 LYS A CA 1
ATOM 712 C C . LYS A 1 91 ? 40.466 -17.960 -15.289 1.00 39.97 91 LYS A C 1
ATOM 714 O O . LYS A 1 91 ? 40.611 -16.936 -14.624 1.00 39.97 91 LYS A O 1
ATOM 719 N N . LEU A 1 92 ? 39.415 -18.175 -16.074 1.00 39.25 92 LEU A N 1
ATOM 720 C CA . LEU A 1 92 ? 38.190 -17.404 -15.972 1.00 39.25 92 LEU A CA 1
ATOM 721 C C . LEU A 1 92 ? 37.712 -17.478 -14.517 1.00 39.25 92 LEU A C 1
ATOM 723 O O . LEU A 1 92 ? 37.550 -18.562 -13.960 1.00 39.25 92 LEU A O 1
ATOM 727 N N . ARG A 1 93 ? 37.586 -16.287 -13.930 1.00 42.81 93 ARG A N 1
ATOM 728 C CA . ARG A 1 93 ? 36.790 -15.887 -12.766 1.00 42.81 93 ARG A CA 1
ATOM 729 C C . ARG A 1 93 ? 36.130 -17.038 -12.002 1.00 42.81 93 ARG A C 1
ATOM 731 O O . ARG A 1 93 ? 35.252 -17.732 -12.511 1.00 42.81 93 ARG A O 1
ATOM 738 N N . SER A 1 94 ? 36.545 -17.163 -10.744 1.00 40.88 94 SER A N 1
ATOM 739 C CA . SER A 1 94 ? 35.907 -17.947 -9.690 1.00 40.88 94 SER A CA 1
ATOM 740 C C . SER A 1 94 ? 34.386 -18.033 -9.862 1.00 40.88 94 SER A C 1
ATOM 742 O O . SER A 1 94 ? 33.658 -17.048 -9.759 1.00 40.88 94 SER A O 1
ATOM 744 N N . SER A 1 95 ? 33.891 -19.247 -10.104 1.00 48.12 95 SER A N 1
ATOM 745 C CA . SER A 1 95 ? 32.481 -19.576 -9.888 1.00 48.12 95 SER A CA 1
ATOM 746 C C . SER A 1 95 ? 32.106 -19.283 -8.424 1.00 48.12 95 SER A C 1
ATOM 748 O O . SER A 1 95 ? 32.999 -19.351 -7.573 1.00 48.12 95 SER A O 1
ATOM 750 N N . PRO A 1 96 ? 30.830 -18.982 -8.102 1.00 50.34 96 PRO A N 1
ATOM 751 C CA . PRO A 1 96 ? 30.425 -18.572 -6.760 1.00 50.34 96 PRO A CA 1
ATOM 752 C C . PRO A 1 96 ? 30.944 -19.582 -5.741 1.00 50.34 96 PRO A C 1
ATOM 754 O O . PRO A 1 96 ? 30.614 -20.770 -5.801 1.00 50.34 96 PRO A O 1
ATOM 757 N N . THR A 1 97 ? 31.818 -19.119 -4.854 1.00 55.12 97 THR A N 1
ATOM 758 C CA . THR A 1 97 ? 32.382 -19.912 -3.767 1.00 55.12 97 THR A CA 1
ATOM 759 C C . THR A 1 97 ? 31.245 -20.629 -3.045 1.00 55.12 97 THR A C 1
ATOM 761 O O . THR A 1 97 ? 30.226 -20.023 -2.708 1.00 55.12 97 THR A O 1
ATOM 764 N N . LYS A 1 98 ? 31.385 -21.946 -2.832 1.00 57.50 98 LYS A N 1
ATOM 765 C CA . LYS A 1 98 ? 30.477 -22.718 -1.971 1.00 57.50 98 LYS A CA 1
ATOM 766 C C . LYS A 1 98 ? 30.344 -21.966 -0.642 1.00 57.50 98 LYS A C 1
ATOM 768 O O . LYS A 1 98 ? 31.292 -21.953 0.140 1.00 57.50 98 LYS A O 1
ATOM 773 N N . ARG A 1 99 ? 29.196 -21.318 -0.405 1.00 65.50 99 ARG A N 1
ATOM 774 C CA . ARG A 1 99 ? 28.916 -20.619 0.858 1.00 65.50 99 ARG A CA 1
ATOM 775 C C . ARG A 1 99 ? 29.065 -21.610 2.011 1.00 65.50 99 ARG A C 1
ATOM 777 O O . ARG A 1 99 ? 28.642 -22.763 1.898 1.00 65.50 99 ARG A O 1
ATOM 784 N N . SER A 1 100 ? 29.680 -21.175 3.110 1.00 80.62 100 SER A N 1
ATOM 785 C CA . SER A 1 100 ? 29.838 -22.027 4.288 1.00 80.62 100 SER A CA 1
ATOM 786 C C . SER A 1 100 ? 28.468 -22.367 4.888 1.00 80.62 100 SER A C 1
ATOM 788 O O . SER A 1 100 ? 27.518 -21.585 4.799 1.00 80.62 100 SER A O 1
ATOM 790 N N . LYS A 1 101 ? 28.356 -23.534 5.534 1.00 83.38 101 LYS A N 1
ATOM 791 C CA . LYS A 1 101 ? 27.127 -23.941 6.241 1.00 83.38 101 LYS A CA 1
ATOM 792 C C . LYS A 1 101 ? 26.714 -22.906 7.299 1.00 83.38 101 LYS A C 1
ATOM 794 O O . LYS A 1 101 ? 25.525 -22.673 7.484 1.00 83.38 101 LYS A O 1
ATOM 799 N N . ALA A 1 102 ? 27.692 -22.258 7.936 1.00 83.38 102 ALA A N 1
ATOM 800 C CA . ALA A 1 102 ? 27.471 -21.179 8.895 1.00 83.38 102 ALA A CA 1
ATOM 801 C C . ALA A 1 102 ? 26.871 -19.924 8.236 1.00 83.38 102 ALA A C 1
ATOM 803 O O . ALA A 1 102 ? 25.880 -19.400 8.734 1.00 83.38 102 ALA A O 1
ATOM 804 N N . ALA A 1 103 ? 27.399 -19.493 7.084 1.00 82.81 103 ALA A N 1
ATOM 805 C CA . ALA A 1 103 ? 26.855 -18.350 6.348 1.00 82.81 103 ALA A CA 1
ATOM 806 C C . ALA A 1 103 ? 25.417 -18.610 5.866 1.00 82.81 103 ALA A C 1
ATOM 808 O O . ALA A 1 103 ? 24.555 -17.743 5.984 1.00 82.81 103 ALA A O 1
ATOM 809 N N . ALA A 1 104 ? 25.131 -19.827 5.392 1.00 83.69 104 ALA A N 1
ATOM 810 C CA . ALA A 1 104 ? 23.778 -20.218 4.998 1.00 83.69 104 ALA A CA 1
ATOM 811 C C . ALA A 1 104 ? 22.798 -20.252 6.189 1.00 83.69 104 ALA A C 1
ATOM 813 O O . ALA A 1 104 ? 21.646 -19.842 6.051 1.00 83.69 104 ALA A O 1
ATOM 814 N N . ALA A 1 105 ? 23.243 -20.718 7.362 1.00 87.00 105 ALA A N 1
ATOM 815 C CA . ALA A 1 105 ? 22.428 -20.728 8.576 1.00 87.00 105 ALA A CA 1
ATOM 816 C C . ALA A 1 105 ? 22.140 -19.308 9.093 1.00 87.00 105 ALA A C 1
ATOM 818 O O . ALA A 1 105 ? 21.000 -19.015 9.449 1.00 87.00 105 ALA A O 1
ATOM 819 N N . ALA A 1 106 ? 23.139 -18.421 9.075 1.00 87.12 106 ALA A N 1
ATOM 820 C CA . ALA A 1 106 ? 22.975 -17.018 9.450 1.00 87.12 106 ALA A CA 1
ATOM 821 C C . ALA A 1 106 ? 21.990 -16.291 8.519 1.00 87.12 106 ALA A C 1
ATOM 823 O O . ALA A 1 106 ? 21.097 -15.593 8.988 1.00 87.12 106 ALA A O 1
ATOM 824 N N . GLU A 1 107 ? 22.083 -16.518 7.206 1.00 86.06 107 GLU A N 1
ATOM 825 C CA . GLU A 1 107 ? 21.147 -15.947 6.232 1.00 86.06 107 GLU A CA 1
ATOM 826 C C . GLU A 1 107 ? 19.713 -16.465 6.435 1.00 86.06 107 GLU A C 1
ATOM 828 O O . GLU A 1 107 ? 18.751 -15.702 6.339 1.00 86.06 107 GLU A O 1
ATOM 833 N N . LEU A 1 108 ? 19.547 -17.755 6.745 1.00 87.06 108 LEU A N 1
ATOM 834 C CA . LEU A 1 108 ? 18.237 -18.322 7.067 1.00 87.06 108 LEU A CA 1
ATOM 835 C C . LEU A 1 108 ? 17.641 -17.692 8.331 1.00 87.06 108 LEU A C 1
ATOM 837 O O . LEU A 1 108 ? 16.441 -17.421 8.363 1.00 87.06 108 LEU A O 1
ATOM 841 N N . GLN A 1 109 ? 18.461 -17.467 9.358 1.00 89.25 109 GLN A N 1
ATOM 842 C CA . GLN A 1 109 ? 18.013 -16.811 10.581 1.00 89.25 109 GLN A CA 1
ATOM 843 C C . GLN A 1 109 ? 17.613 -15.357 10.306 1.00 89.25 109 GLN A C 1
ATOM 845 O O . GLN A 1 109 ? 16.501 -14.972 10.646 1.00 89.25 109 GLN A O 1
ATOM 850 N N . ALA A 1 110 ? 18.431 -14.602 9.567 1.00 89.00 110 ALA A N 1
ATOM 851 C CA . ALA A 1 110 ? 18.119 -13.227 9.180 1.00 89.00 110 ALA A CA 1
ATOM 852 C C . ALA A 1 110 ? 16.801 -13.115 8.389 1.00 89.00 110 ALA A C 1
ATOM 854 O O . ALA A 1 110 ? 16.019 -12.193 8.612 1.00 89.00 110 ALA A O 1
ATOM 855 N N . ARG A 1 111 ? 16.504 -14.088 7.513 1.00 88.50 111 ARG A N 1
ATOM 856 C CA . ARG A 1 111 ? 15.213 -14.177 6.803 1.00 88.50 111 ARG A CA 1
ATOM 857 C C . ARG A 1 111 ? 14.037 -14.366 7.763 1.00 88.50 111 ARG A C 1
ATOM 859 O O . ARG A 1 111 ? 13.026 -13.688 7.614 1.00 88.50 111 ARG A O 1
ATOM 866 N N . LYS A 1 112 ? 14.166 -15.257 8.751 1.00 90.75 112 LYS A N 1
ATOM 867 C CA . LYS A 1 112 ? 13.123 -15.494 9.766 1.00 90.75 112 LYS A CA 1
ATOM 868 C C . LYS A 1 112 ? 12.916 -14.279 10.669 1.00 90.75 112 LYS A C 1
ATOM 870 O O . LYS A 1 112 ? 11.776 -13.922 10.973 1.00 90.75 112 LYS A O 1
ATOM 875 N N . ASP A 1 113 ? 14.009 -13.637 11.064 1.00 90.75 113 ASP A N 1
ATOM 876 C CA . ASP A 1 113 ? 13.974 -12.432 11.887 1.00 90.75 113 ASP A CA 1
ATOM 877 C C . ASP A 1 113 ? 13.295 -11.294 11.120 1.00 90.75 113 ASP A C 1
ATOM 879 O O . ASP A 1 113 ? 12.407 -10.631 11.652 1.00 90.75 113 ASP A O 1
ATOM 883 N N . TRP A 1 114 ? 13.636 -11.115 9.839 1.00 92.62 114 TRP A N 1
ATOM 884 C CA . TRP A 1 114 ? 12.952 -10.183 8.944 1.00 92.62 114 TRP A CA 1
ATOM 885 C C . TRP A 1 114 ? 11.454 -10.479 8.832 1.00 92.62 114 TRP A C 1
ATOM 887 O O . TRP A 1 114 ? 10.636 -9.577 9.006 1.00 92.62 114 TRP A O 1
ATOM 897 N N . ASP A 1 115 ? 11.078 -11.738 8.596 1.00 90.75 115 ASP A N 1
ATOM 898 C CA . ASP A 1 115 ? 9.677 -12.138 8.451 1.00 90.75 115 ASP A CA 1
ATOM 899 C C . ASP A 1 115 ? 8.840 -11.861 9.704 1.00 90.75 115 ASP A C 1
ATOM 901 O O . ASP A 1 115 ? 7.651 -11.566 9.587 1.00 90.75 115 ASP A O 1
ATOM 905 N N . THR A 1 116 ? 9.459 -11.900 10.883 1.00 90.19 116 THR A N 1
ATOM 906 C CA . THR A 1 116 ? 8.800 -11.557 12.148 1.00 90.19 116 THR A CA 1
ATOM 907 C C . THR A 1 116 ? 8.731 -10.042 12.342 1.00 90.19 116 THR A C 1
ATOM 909 O O . THR A 1 116 ? 7.664 -9.492 12.621 1.00 90.19 116 THR A O 1
ATOM 912 N N . ARG A 1 117 ? 9.854 -9.337 12.151 1.00 93.31 117 ARG A N 1
ATOM 913 C CA . ARG A 1 117 ? 9.943 -7.883 12.364 1.00 93.31 117 ARG A CA 1
ATOM 914 C C . ARG A 1 117 ? 9.089 -7.091 11.380 1.00 93.31 117 ARG A C 1
ATOM 916 O O . ARG A 1 117 ? 8.473 -6.107 11.782 1.00 93.31 117 ARG A O 1
ATOM 923 N N . LYS A 1 118 ? 8.998 -7.524 10.118 1.00 94.56 118 LYS A N 1
ATOM 924 C CA . LYS A 1 118 ? 8.245 -6.809 9.073 1.00 94.56 118 LYS A CA 1
ATOM 925 C C . LYS A 1 118 ? 6.758 -6.665 9.401 1.00 94.56 118 LYS A C 1
ATOM 927 O O . LYS A 1 118 ? 6.146 -5.690 8.982 1.00 94.56 118 LYS A O 1
ATOM 932 N N . VAL A 1 119 ? 6.179 -7.613 10.145 1.00 95.31 119 VAL A N 1
ATOM 933 C CA . VAL A 1 119 ? 4.766 -7.562 10.551 1.00 95.31 119 VAL A CA 1
ATOM 934 C C . VAL A 1 119 ? 4.543 -6.408 11.523 1.00 95.31 119 VAL A C 1
ATOM 936 O O . VAL A 1 119 ? 3.749 -5.517 11.234 1.00 95.31 119 VAL A O 1
ATOM 939 N N . LEU A 1 120 ? 5.319 -6.367 12.609 1.00 95.81 120 LEU A N 1
ATOM 940 C CA . LEU A 1 120 ? 5.254 -5.292 13.605 1.00 95.81 120 LEU A CA 1
ATOM 941 C C . LEU A 1 120 ? 5.607 -3.931 12.996 1.00 95.81 120 LEU A C 1
ATOM 943 O O . LEU A 1 120 ? 4.972 -2.921 13.303 1.00 95.81 120 LEU A O 1
ATOM 947 N N . LEU A 1 121 ? 6.593 -3.901 12.098 1.00 96.56 121 LEU A N 1
ATOM 948 C CA . LEU A 1 121 ? 6.984 -2.687 11.394 1.00 96.56 121 LEU A CA 1
ATOM 949 C C . LEU A 1 121 ? 5.845 -2.157 10.513 1.00 96.56 121 LEU A C 1
ATOM 951 O O . LEU A 1 121 ? 5.550 -0.967 10.547 1.00 96.56 121 LEU A O 1
ATOM 955 N N . ALA A 1 122 ? 5.169 -3.029 9.762 1.00 97.44 122 ALA A N 1
ATOM 956 C CA . ALA A 1 122 ? 4.047 -2.622 8.924 1.00 97.44 122 ALA A CA 1
ATOM 957 C C . ALA A 1 122 ? 2.856 -2.121 9.759 1.00 97.44 122 ALA A C 1
ATOM 959 O O . ALA A 1 122 ? 2.263 -1.099 9.427 1.00 97.44 122 ALA A O 1
ATOM 960 N N . GLU A 1 123 ? 2.513 -2.803 10.853 1.00 97.44 123 GLU A N 1
ATOM 961 C CA . GLU A 1 123 ? 1.404 -2.401 11.727 1.00 97.44 123 GLU A CA 1
ATOM 962 C C . GLU A 1 123 ? 1.664 -1.060 12.421 1.00 97.44 123 GLU A C 1
ATOM 964 O O . GLU A 1 123 ? 0.820 -0.161 12.374 1.00 97.44 123 GLU A O 1
ATOM 969 N N . SER A 1 124 ? 2.845 -0.900 13.022 1.00 97.81 124 SER A N 1
ATOM 970 C CA . SER A 1 124 ? 3.229 0.349 13.690 1.00 97.81 124 SER A CA 1
ATOM 971 C C . SER A 1 124 ? 3.299 1.517 12.707 1.00 97.81 124 SER A C 1
ATOM 973 O O . SER A 1 124 ? 2.778 2.595 12.996 1.00 97.81 124 SER A O 1
ATOM 975 N N . PHE A 1 125 ? 3.853 1.293 11.513 1.00 98.00 125 PHE A N 1
ATOM 976 C CA . PHE A 1 125 ? 3.928 2.333 10.498 1.00 98.00 125 PHE A CA 1
ATOM 977 C C . PHE A 1 125 ? 2.559 2.691 9.905 1.00 98.00 125 PHE A C 1
ATOM 979 O O . PHE A 1 125 ? 2.294 3.862 9.646 1.00 98.00 125 PHE A O 1
ATOM 986 N N . LEU A 1 126 ? 1.654 1.724 9.722 1.00 98.56 126 LEU A N 1
ATOM 987 C CA . LEU A 1 126 ? 0.289 2.007 9.267 1.00 98.56 126 LEU A CA 1
ATOM 988 C C . LEU A 1 126 ? -0.467 2.897 10.265 1.00 98.56 126 LEU A C 1
ATOM 990 O O . LEU A 1 126 ? -1.180 3.815 9.856 1.00 98.56 126 LEU A O 1
ATOM 994 N N . LEU A 1 127 ? -0.299 2.636 11.564 1.00 98.25 127 LEU A N 1
ATOM 995 C CA . LEU A 1 127 ? -0.880 3.460 12.621 1.00 98.25 127 LEU A CA 1
ATOM 996 C C . LEU A 1 127 ? -0.317 4.886 12.587 1.00 98.25 127 LEU A C 1
ATOM 998 O O . LEU A 1 127 ? -1.078 5.848 12.659 1.00 98.25 127 LEU A O 1
ATOM 1002 N N . GLU A 1 128 ? 0.999 5.022 12.448 1.00 98.06 128 GLU A N 1
ATOM 1003 C CA . GLU A 1 128 ? 1.667 6.319 12.358 1.00 98.06 128 GLU A CA 1
ATOM 1004 C C . GLU A 1 128 ? 1.230 7.107 11.116 1.00 98.06 128 GLU A C 1
ATOM 1006 O O . GLU A 1 128 ? 0.908 8.289 11.224 1.00 98.06 128 GLU A O 1
ATOM 1011 N N . LEU A 1 129 ? 1.128 6.454 9.953 1.00 98.31 129 LEU A N 1
ATOM 1012 C CA . LEU A 1 129 ? 0.599 7.067 8.734 1.00 98.31 129 LEU A CA 1
ATOM 1013 C C . LEU A 1 129 ? -0.803 7.637 8.959 1.00 98.31 129 LEU A C 1
ATOM 1015 O O . LEU A 1 129 ? -1.052 8.797 8.624 1.00 98.31 129 LEU A O 1
ATOM 1019 N N . ASP A 1 130 ? -1.710 6.852 9.548 1.00 98.50 130 ASP A N 1
ATOM 1020 C CA . ASP A 1 130 ? -3.076 7.307 9.819 1.00 98.50 130 ASP A CA 1
ATOM 1021 C C . ASP A 1 130 ? -3.108 8.454 10.833 1.00 98.50 130 ASP A C 1
ATOM 1023 O O . ASP A 1 130 ? -3.845 9.422 10.653 1.00 98.50 130 ASP A O 1
ATOM 1027 N N . GLN A 1 131 ? -2.281 8.404 11.875 1.00 98.38 131 GLN A N 1
ATOM 1028 C CA . GLN A 1 131 ? -2.185 9.485 12.855 1.00 98.38 131 GLN A CA 1
ATOM 1029 C C . GLN A 1 131 ? -1.654 10.781 12.229 1.00 98.38 131 GLN A C 1
ATOM 1031 O O . GLN A 1 131 ? -2.277 11.832 12.386 1.00 98.38 131 GLN A O 1
ATOM 1036 N N . SER A 1 132 ? -0.546 10.720 11.491 1.00 97.94 132 SER A N 1
ATOM 1037 C CA . SER A 1 132 ? 0.126 11.907 10.956 1.00 97.94 132 SER A CA 1
ATOM 1038 C C . SER A 1 132 ? -0.580 12.516 9.743 1.00 97.94 132 SER A C 1
ATOM 1040 O O . SER A 1 132 ? -0.584 13.737 9.594 1.00 97.94 132 SER A O 1
ATOM 1042 N N . LEU A 1 133 ? -1.181 11.703 8.866 1.00 97.81 133 LEU A N 1
ATOM 1043 C CA . LEU A 1 133 ? -1.797 12.192 7.624 1.00 97.81 133 LEU A CA 1
ATOM 1044 C C . LEU A 1 133 ? -3.302 12.421 7.747 1.00 97.81 133 LEU A C 1
ATOM 1046 O O . LEU A 1 133 ? -3.834 13.341 7.120 1.00 97.81 133 LEU A O 1
ATOM 1050 N N . THR A 1 134 ? -3.992 11.587 8.522 1.00 97.81 134 THR A N 1
ATOM 1051 C CA . THR A 1 134 ? -5.460 11.544 8.577 1.00 97.81 134 THR A CA 1
ATOM 1052 C C . THR A 1 134 ? -6.013 11.622 9.998 1.00 97.81 134 THR A C 1
ATOM 1054 O O . THR A 1 134 ? -7.216 11.461 10.184 1.00 97.81 134 THR A O 1
ATOM 1057 N N . GLN A 1 135 ? -5.177 11.915 11.003 1.00 98.00 135 GLN A N 1
ATOM 1058 C CA . GLN A 1 135 ? -5.578 12.097 12.405 1.00 98.00 135 GLN A CA 1
ATOM 1059 C C . GLN A 1 135 ? -6.382 10.907 12.968 1.00 98.00 135 GLN A C 1
ATOM 1061 O O . GLN A 1 135 ? -7.331 11.070 13.742 1.00 98.00 135 GLN A O 1
ATOM 1066 N N . GLY A 1 136 ? -6.036 9.689 12.543 1.00 97.69 136 GLY A N 1
ATOM 1067 C CA . GLY A 1 136 ? -6.712 8.458 12.955 1.00 97.69 136 GLY A CA 1
ATOM 1068 C C . GLY A 1 136 ? -8.094 8.249 12.320 1.00 97.69 136 GLY A C 1
ATOM 1069 O O . GLY A 1 136 ? -8.884 7.433 12.806 1.00 97.69 136 GLY A O 1
ATOM 1070 N N . GLN A 1 137 ? -8.461 9.025 11.294 1.00 98.00 137 GLN A N 1
ATOM 1071 C CA . GLN A 1 137 ? -9.787 8.951 10.684 1.00 98.00 137 GLN A CA 1
ATOM 1072 C C . GLN A 1 137 ? -9.997 7.639 9.919 1.00 98.00 137 GLN A C 1
ATOM 1074 O O . GLN A 1 137 ? -11.107 7.105 9.950 1.00 98.00 137 GLN A O 1
ATOM 1079 N N . ILE A 1 138 ? -8.966 7.087 9.269 1.00 97.94 138 ILE A N 1
ATOM 1080 C CA . ILE A 1 138 ? -9.097 5.827 8.524 1.00 97.94 138 ILE A CA 1
ATOM 1081 C C . ILE A 1 138 ? -9.370 4.673 9.494 1.00 97.94 138 ILE A C 1
ATOM 1083 O O . ILE A 1 138 ? -10.328 3.922 9.287 1.00 97.94 138 ILE A O 1
ATOM 1087 N N . ALA A 1 139 ? -8.603 4.572 10.584 1.00 97.62 139 ALA A N 1
ATOM 1088 C CA . ALA A 1 139 ? -8.826 3.592 11.640 1.00 97.62 139 ALA A CA 1
ATOM 1089 C C . ALA A 1 139 ? -10.214 3.754 12.264 1.00 97.62 139 ALA A C 1
ATOM 1091 O O . ALA A 1 139 ? -10.920 2.764 12.437 1.00 97.62 139 ALA A O 1
ATOM 1092 N N . ARG A 1 140 ? -10.657 4.991 12.532 1.00 97.88 140 ARG A N 1
ATOM 1093 C CA . ARG A 1 140 ? -11.991 5.259 13.093 1.00 97.88 140 ARG A CA 1
ATOM 1094 C C . ARG A 1 140 ? -13.118 4.797 12.170 1.00 97.88 140 ARG A C 1
ATOM 1096 O O . ARG A 1 140 ? -14.072 4.186 12.640 1.00 97.88 140 ARG A O 1
ATOM 1103 N N . LEU A 1 141 ? -13.006 5.057 10.866 1.00 97.19 141 LEU A N 1
ATOM 1104 C CA . LEU A 1 141 ? -13.995 4.621 9.874 1.00 97.19 141 LEU A CA 1
ATOM 1105 C C . LEU A 1 141 ? -14.053 3.092 9.749 1.00 97.19 141 LEU A C 1
ATOM 1107 O O . LEU A 1 141 ? -15.135 2.534 9.576 1.00 97.19 141 LEU A O 1
ATOM 1111 N N . ALA A 1 142 ? -12.905 2.415 9.837 1.00 97.44 142 ALA A N 1
ATOM 1112 C CA . ALA A 1 142 ? -12.812 0.958 9.751 1.00 97.44 142 ALA A CA 1
ATOM 1113 C C . ALA A 1 142 ? -13.006 0.238 11.102 1.00 97.44 142 ALA A C 1
ATOM 1115 O O . ALA A 1 142 ? -13.082 -0.989 11.132 1.00 97.44 142 ALA A O 1
ATOM 1116 N N . ALA A 1 143 ? -13.112 0.958 12.225 1.00 97.00 143 ALA A N 1
ATOM 1117 C CA . ALA A 1 143 ? -13.154 0.365 13.564 1.00 97.00 143 ALA A CA 1
ATOM 1118 C C . ALA A 1 143 ? -14.298 -0.651 13.728 1.00 97.00 143 ALA A C 1
ATOM 1120 O O . ALA A 1 143 ? -14.093 -1.735 14.272 1.00 97.00 143 ALA A O 1
ATOM 1121 N N . SER A 1 144 ? -15.483 -0.352 13.182 1.00 95.50 144 SER A N 1
ATOM 1122 C CA . SER A 1 144 ? -16.661 -1.229 13.265 1.00 95.50 144 SER A CA 1
ATOM 1123 C C . SER A 1 144 ? -16.534 -2.538 12.473 1.00 95.50 144 SER A C 1
ATOM 1125 O O . SER A 1 144 ? -17.325 -3.455 12.682 1.00 95.50 144 SER A O 1
ATOM 1127 N N . THR A 1 145 ? -15.548 -2.653 11.577 1.00 96.44 145 THR A N 1
ATOM 1128 C CA . THR A 1 145 ? -15.301 -3.848 10.748 1.00 96.44 145 THR A CA 1
ATOM 1129 C C . THR A 1 145 ? -14.000 -4.577 11.109 1.00 96.44 145 THR A C 1
ATOM 1131 O O . THR A 1 145 ? -13.595 -5.513 10.409 1.00 96.44 145 THR A O 1
ATOM 1134 N N . GLY A 1 146 ? -13.365 -4.185 12.220 1.00 95.19 146 GLY A N 1
ATOM 1135 C CA . GLY A 1 146 ? -12.111 -4.766 12.702 1.00 95.19 146 GLY A CA 1
ATOM 1136 C C . GLY A 1 146 ? -10.847 -4.050 12.217 1.00 95.19 146 GLY A C 1
ATOM 1137 O O . GLY A 1 146 ? -9.775 -4.645 12.263 1.00 95.19 146 GLY A O 1
ATOM 1138 N N . GLY A 1 147 ? -10.958 -2.802 11.753 1.00 96.44 147 GLY A N 1
ATOM 1139 C CA . GLY A 1 147 ? -9.825 -1.978 11.334 1.00 96.44 147 GLY A CA 1
ATOM 1140 C C . GLY A 1 147 ? -9.310 -2.285 9.924 1.00 96.44 147 GLY A C 1
ATOM 1141 O O . GLY A 1 147 ? -9.876 -3.088 9.179 1.00 96.44 147 GLY A O 1
ATOM 1142 N N . VAL A 1 148 ? -8.226 -1.606 9.541 1.00 97.94 148 VAL A N 1
ATOM 1143 C CA . VAL A 1 148 ? -7.534 -1.857 8.270 1.00 97.94 148 VAL A CA 1
ATOM 1144 C C . VAL A 1 148 ? -6.687 -3.120 8.407 1.00 97.94 148 VAL A C 1
ATOM 1146 O O . VAL A 1 148 ? -5.814 -3.190 9.266 1.00 97.94 148 VAL A O 1
ATOM 1149 N N . LYS A 1 149 ? -6.923 -4.118 7.551 1.00 97.56 149 LYS A N 1
ATOM 1150 C CA . LYS A 1 149 ? -6.205 -5.403 7.607 1.00 97.56 149 LYS A CA 1
ATOM 1151 C C . LYS A 1 149 ? -4.973 -5.394 6.708 1.00 97.56 149 LYS A C 1
ATOM 1153 O O . LYS A 1 149 ? -5.102 -5.097 5.523 1.00 97.56 149 LYS A O 1
ATOM 1158 N N . ILE A 1 150 ? -3.816 -5.798 7.223 1.00 97.75 150 ILE A N 1
ATOM 1159 C CA . ILE A 1 150 ? -2.630 -6.075 6.401 1.00 97.75 150 ILE A CA 1
ATOM 1160 C C . ILE A 1 150 ? -2.650 -7.558 6.015 1.00 97.75 150 ILE A C 1
ATOM 1162 O O . ILE A 1 150 ? -2.718 -8.430 6.877 1.00 97.75 150 ILE A O 1
ATOM 1166 N N . ILE A 1 151 ? -2.637 -7.850 4.715 1.00 97.31 151 ILE A N 1
ATOM 1167 C CA . ILE A 1 151 ? -2.714 -9.208 4.168 1.00 97.31 151 ILE A CA 1
ATOM 1168 C C . ILE A 1 151 ? -1.403 -9.519 3.450 1.00 97.31 151 ILE A C 1
ATOM 1170 O O . ILE A 1 151 ? -1.101 -8.926 2.420 1.00 97.31 151 ILE A O 1
ATOM 1174 N N . TRP A 1 152 ? -0.643 -10.484 3.957 1.00 95.94 152 TRP A N 1
ATOM 1175 C CA . TRP A 1 152 ? 0.577 -10.967 3.310 1.00 95.94 152 TRP A CA 1
ATOM 1176 C C . TRP A 1 152 ? 0.225 -12.024 2.259 1.00 95.94 152 TRP A C 1
ATOM 1178 O O . TRP A 1 152 ? -0.401 -13.039 2.566 1.00 95.94 152 TRP A O 1
ATOM 1188 N N . SER A 1 153 ? 0.570 -11.763 0.999 1.00 94.19 153 SER A N 1
ATOM 1189 C CA . SER A 1 153 ? 0.123 -12.547 -0.151 1.00 94.19 153 SER A CA 1
ATOM 1190 C C . SER A 1 153 ? 1.278 -13.218 -0.881 1.00 94.19 153 SER A C 1
ATOM 1192 O O . SER A 1 153 ? 2.220 -12.577 -1.349 1.00 94.19 153 SER A O 1
ATOM 1194 N N . LYS A 1 154 ? 1.165 -14.539 -1.048 1.00 90.25 154 LYS A N 1
ATOM 1195 C CA . LYS A 1 154 ? 2.090 -15.370 -1.844 1.00 90.25 154 LYS A CA 1
ATOM 1196 C C . LYS A 1 154 ? 1.739 -15.390 -3.331 1.00 90.25 154 LYS A C 1
ATOM 1198 O O . LYS A 1 154 ? 2.550 -15.810 -4.163 1.00 90.25 154 LYS A O 1
ATOM 1203 N N . THR A 1 155 ? 0.508 -15.003 -3.661 1.00 87.50 155 THR A N 1
ATOM 1204 C CA . THR A 1 155 ? -0.065 -15.076 -5.011 1.00 87.50 155 THR A CA 1
ATOM 1205 C C . THR A 1 155 ? -0.086 -13.723 -5.712 1.00 87.50 155 THR A C 1
ATOM 1207 O O . THR A 1 155 ? -0.221 -13.689 -6.940 1.00 87.50 155 THR A O 1
ATOM 1210 N N . LEU A 1 156 ? 0.118 -12.627 -4.978 1.00 86.56 156 LEU A N 1
ATOM 1211 C CA . LEU A 1 156 ? 0.301 -11.306 -5.553 1.00 86.56 156 LEU A CA 1
ATOM 1212 C C . LEU A 1 156 ? 1.679 -11.211 -6.222 1.00 86.56 156 LEU A C 1
ATOM 1214 O O . LEU A 1 156 ? 2.693 -11.001 -5.568 1.00 86.56 156 LEU A O 1
ATOM 1218 N N . ASN A 1 157 ? 1.717 -11.433 -7.538 1.00 80.81 157 ASN A N 1
ATOM 1219 C CA . ASN A 1 157 ? 2.959 -11.405 -8.320 1.00 80.81 157 ASN A CA 1
ATOM 1220 C C . ASN A 1 157 ? 3.029 -10.209 -9.289 1.00 80.81 157 ASN A C 1
ATOM 1222 O O . ASN A 1 157 ? 4.086 -9.953 -9.846 1.00 80.81 157 ASN A O 1
ATOM 1226 N N . SER A 1 158 ? 1.914 -9.500 -9.505 1.00 80.00 158 SER A N 1
ATOM 1227 C CA . SER A 1 158 ? 1.787 -8.435 -10.513 1.00 80.00 158 SER A CA 1
ATOM 1228 C C . SER A 1 158 ? 1.799 -7.013 -9.952 1.00 80.00 158 SER A C 1
ATOM 1230 O O . SER A 1 158 ? 1.735 -6.072 -10.742 1.00 80.00 158 SER A O 1
ATOM 1232 N N . THR A 1 159 ? 1.786 -6.850 -8.623 1.00 86.06 159 THR A N 1
ATOM 1233 C CA . THR A 1 159 ? 1.989 -5.590 -7.876 1.00 86.06 159 THR A CA 1
ATOM 1234 C C . THR A 1 159 ? 2.745 -5.891 -6.582 1.00 86.06 159 THR A C 1
ATOM 1236 O O . THR A 1 159 ? 2.693 -7.013 -6.085 1.00 86.06 159 THR A O 1
ATOM 1239 N N . ALA A 1 160 ? 3.468 -4.910 -6.040 1.00 88.56 160 ALA A N 1
ATOM 1240 C CA . ALA A 1 160 ? 4.100 -5.039 -4.726 1.00 88.56 160 ALA A CA 1
ATOM 1241 C C . ALA A 1 160 ? 3.082 -4.932 -3.579 1.00 88.56 160 ALA A C 1
ATOM 1243 O O . ALA A 1 160 ? 3.252 -5.561 -2.535 1.00 88.56 160 ALA A O 1
ATOM 1244 N N . GLY A 1 161 ? 2.008 -4.172 -3.800 1.00 93.19 161 GLY A N 1
ATOM 1245 C CA . GLY A 1 161 ? 0.877 -4.043 -2.896 1.00 93.19 161 GLY A CA 1
ATOM 1246 C C . GLY A 1 161 ? -0.433 -3.799 -3.648 1.00 93.19 161 GLY A C 1
ATOM 1247 O O . GLY A 1 161 ? -0.428 -3.595 -4.869 1.00 93.19 161 GLY A O 1
ATOM 1248 N N . ARG A 1 162 ? -1.558 -3.917 -2.933 1.00 94.38 162 ARG A N 1
ATOM 1249 C CA . ARG A 1 162 ? -2.908 -3.529 -3.372 1.00 94.38 162 ARG A CA 1
ATOM 1250 C C . ARG A 1 162 ? -3.754 -3.066 -2.191 1.00 94.38 162 ARG A C 1
ATOM 1252 O O . ARG A 1 162 ? -4.064 -3.847 -1.290 1.00 94.38 162 ARG A O 1
ATOM 1259 N N . ALA A 1 163 ? -4.245 -1.840 -2.256 1.00 96.00 163 ALA A N 1
ATOM 1260 C CA . ALA A 1 163 ? -5.302 -1.357 -1.383 1.00 96.00 163 ALA A CA 1
ATOM 1261 C C . ALA A 1 163 ? -6.686 -1.821 -1.865 1.00 96.00 163 ALA A C 1
ATOM 1263 O O . ALA A 1 163 ? -7.078 -1.605 -3.013 1.00 96.00 163 ALA A O 1
ATOM 1264 N N . ASN A 1 164 ? -7.458 -2.421 -0.962 1.00 95.75 164 ASN A N 1
ATOM 1265 C CA . ASN A 1 164 ? -8.845 -2.805 -1.184 1.00 95.75 164 ASN A CA 1
ATOM 1266 C C . ASN A 1 164 ? -9.737 -2.054 -0.198 1.00 95.75 164 ASN A C 1
ATOM 1268 O O . ASN A 1 164 ? -9.486 -2.055 1.008 1.00 95.75 164 ASN A O 1
ATOM 1272 N N . TRP A 1 165 ? -10.807 -1.452 -0.708 1.00 96.25 165 TRP A N 1
ATOM 1273 C CA . TRP A 1 165 ? -11.806 -0.786 0.114 1.00 96.25 165 TRP A CA 1
ATOM 1274 C C . TRP A 1 165 ? -13.210 -1.023 -0.432 1.00 96.25 165 TRP A C 1
ATOM 1276 O O . TRP A 1 165 ? -13.438 -0.991 -1.641 1.00 96.25 165 TRP A O 1
ATOM 1286 N N . ARG A 1 166 ? -14.161 -1.233 0.479 1.00 95.25 166 ARG A N 1
ATOM 1287 C CA . ARG A 1 166 ? -15.595 -1.275 0.185 1.00 95.25 166 ARG A CA 1
ATOM 1288 C C . ARG A 1 166 ? -16.385 -0.629 1.324 1.00 95.25 166 ARG A C 1
ATOM 1290 O O . ARG A 1 166 ? -16.002 -0.730 2.490 1.00 95.25 166 ARG A O 1
ATOM 1297 N N . ARG A 1 167 ? -17.510 0.001 0.983 1.00 95.12 167 ARG A N 1
ATOM 1298 C CA . ARG A 1 167 ? -18.454 0.605 1.933 1.00 95.12 167 ARG A CA 1
ATOM 1299 C C . ARG A 1 167 ? -19.813 -0.066 1.819 1.00 95.12 167 ARG A C 1
ATOM 1301 O O . ARG A 1 167 ? -20.393 -0.087 0.737 1.00 95.12 167 ARG A O 1
ATOM 1308 N N . GLU A 1 168 ? -20.324 -0.565 2.934 1.00 95.25 168 GLU A N 1
ATOM 1309 C CA . GLU A 1 168 ? -21.710 -1.011 3.061 1.00 95.25 168 GLU A CA 1
ATOM 1310 C C . GLU A 1 168 ? -22.535 0.086 3.733 1.00 95.25 168 GLU A C 1
ATOM 1312 O O . GLU A 1 168 ? -22.085 0.700 4.700 1.00 95.25 168 GLU A O 1
ATOM 1317 N N . THR A 1 169 ? -23.737 0.336 3.215 1.00 94.25 169 THR A N 1
ATOM 1318 C CA . THR A 1 169 ? -24.666 1.331 3.760 1.00 94.25 169 THR A CA 1
ATOM 1319 C C . THR A 1 169 ? -25.944 0.632 4.186 1.00 94.25 169 THR A C 1
ATOM 1321 O O . THR A 1 169 ? -26.668 0.103 3.342 1.00 94.25 169 THR A O 1
ATOM 1324 N N . THR A 1 170 ? -26.247 0.664 5.478 1.00 92.19 170 THR A N 1
ATOM 1325 C CA . THR A 1 170 ? -27.496 0.140 6.035 1.00 92.19 170 THR A CA 1
ATOM 1326 C C . THR A 1 170 ? -28.423 1.293 6.394 1.00 92.19 170 THR A C 1
ATOM 1328 O O . THR A 1 170 ? -28.007 2.272 7.008 1.00 92.19 170 THR A O 1
ATOM 1331 N N . LYS A 1 171 ? -29.690 1.191 5.979 1.00 92.25 171 LYS A N 1
ATOM 1332 C CA . LYS A 1 171 ? -30.741 2.164 6.297 1.00 92.25 171 LYS A CA 1
ATOM 1333 C C . LYS A 1 171 ? -31.747 1.506 7.232 1.00 92.25 171 LYS A C 1
ATOM 1335 O O . LYS A 1 171 ? -32.485 0.622 6.800 1.00 92.25 171 LYS A O 1
ATOM 1340 N N . SER A 1 172 ? -31.789 1.927 8.490 1.00 86.38 172 SER A N 1
ATOM 1341 C CA . SER A 1 172 ? -32.785 1.451 9.455 1.00 86.38 172 SER A CA 1
ATOM 1342 C C . SER A 1 172 ? -33.873 2.501 9.653 1.00 86.38 172 SER A C 1
ATOM 1344 O O . SER A 1 172 ? -33.573 3.654 9.961 1.00 86.38 172 SER A O 1
ATOM 1346 N N . HIS A 1 173 ? -35.134 2.101 9.501 1.00 83.69 173 HIS A N 1
ATOM 1347 C CA . HIS A 1 173 ? -36.285 2.951 9.811 1.00 83.69 173 HIS A CA 1
ATOM 1348 C C . HI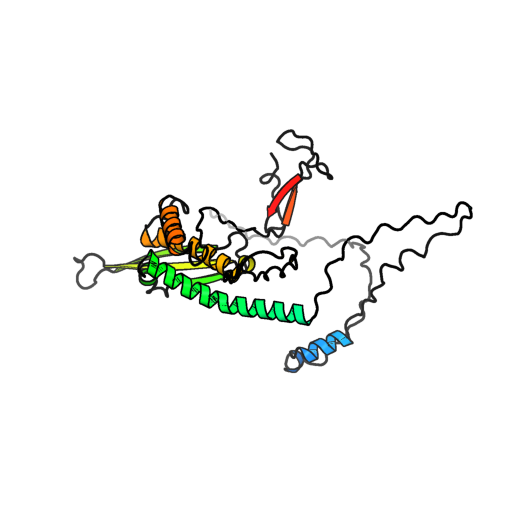S A 1 173 ? -36.729 2.699 11.252 1.00 83.69 173 HIS A C 1
ATOM 1350 O O . HIS A 1 173 ? -36.773 1.549 11.698 1.00 83.69 173 HIS A O 1
ATOM 1356 N N . SER A 1 174 ? -37.062 3.764 11.982 1.00 77.44 174 SER A N 1
ATOM 1357 C CA . SER A 1 174 ? -37.633 3.624 13.319 1.00 77.44 174 SER A CA 1
ATOM 1358 C C . SER A 1 174 ? -39.021 2.994 13.217 1.00 77.44 174 SER A C 1
ATOM 1360 O O . SER A 1 174 ? -39.906 3.545 12.568 1.00 77.44 174 SER A O 1
ATOM 1362 N N . ARG A 1 175 ? -39.237 1.845 13.869 1.00 75.62 175 ARG A N 1
ATOM 1363 C CA . ARG A 1 175 ? -40.566 1.204 13.911 1.00 75.62 175 ARG A CA 1
ATOM 1364 C C . ARG A 1 175 ? -41.559 1.970 14.790 1.00 75.62 175 ARG A C 1
ATOM 1366 O O . ARG A 1 175 ? -42.756 1.768 14.636 1.00 75.62 175 ARG A O 1
ATOM 1373 N N . SER A 1 176 ? -41.073 2.812 15.706 1.00 80.56 176 SER A N 1
ATOM 1374 C CA . SER A 1 176 ? -41.904 3.580 16.642 1.00 80.56 176 SER A CA 1
ATOM 1375 C C . SER A 1 176 ? -42.368 4.927 16.092 1.00 80.56 176 SER A C 1
ATOM 1377 O O . SER A 1 176 ? -43.344 5.471 16.593 1.00 80.56 176 SER A O 1
ATOM 1379 N N . ASP A 1 177 ? -41.687 5.465 15.080 1.00 79.50 177 ASP A N 1
ATOM 1380 C CA . ASP A 1 177 ? -42.022 6.760 14.493 1.00 79.50 177 ASP A CA 1
ATOM 1381 C C . ASP A 1 177 ? -41.658 6.765 12.998 1.00 79.50 177 ASP A C 1
ATOM 1383 O O . ASP A 1 177 ? -40.507 7.046 12.644 1.00 79.50 177 ASP A O 1
ATOM 1387 N N . PRO A 1 178 ? -42.611 6.426 12.111 1.00 75.62 178 PRO A N 1
ATOM 1388 C CA . PRO A 1 178 ? -42.390 6.395 10.668 1.00 75.62 178 PRO A CA 1
ATOM 1389 C C . PRO A 1 178 ? -42.191 7.789 10.047 1.00 75.62 178 PRO A C 1
ATOM 1391 O O . PRO A 1 178 ? -41.870 7.868 8.864 1.00 75.62 178 PRO A O 1
ATOM 1394 N N . SER A 1 179 ? -42.357 8.877 10.815 1.00 82.94 179 SER A N 1
ATOM 1395 C CA . SER A 1 179 ? -42.080 10.242 10.346 1.00 82.94 179 SER A CA 1
ATOM 1396 C C . SER A 1 179 ? -40.594 10.616 10.427 1.00 82.94 179 SER A C 1
ATOM 1398 O O . SER A 1 179 ? -40.150 11.541 9.743 1.00 82.94 179 SER A O 1
ATOM 1400 N N . LYS A 1 180 ? -39.797 9.889 11.227 1.00 84.31 180 LYS A N 1
ATOM 1401 C CA . LYS A 1 180 ? -38.358 10.144 11.341 1.00 84.31 180 LYS A CA 1
ATOM 1402 C C . LYS A 1 180 ? -37.593 9.648 10.110 1.00 84.31 180 LYS A C 1
ATOM 1404 O O . LYS A 1 180 ? -37.854 8.545 9.625 1.00 84.31 180 LYS A O 1
ATOM 1409 N N . PRO A 1 181 ? -36.584 10.409 9.645 1.00 84.12 181 PRO A N 1
ATOM 1410 C CA . PRO A 1 181 ? -35.728 9.969 8.554 1.00 84.12 181 PRO A CA 1
ATOM 1411 C C . PRO A 1 181 ? -34.970 8.686 8.936 1.00 84.12 181 PRO A C 1
ATOM 1413 O O . PRO A 1 181 ? -34.640 8.487 10.111 1.00 84.12 181 PRO A O 1
ATOM 1416 N N . PRO A 1 182 ? -34.672 7.810 7.959 1.00 86.25 182 PRO A N 1
ATOM 1417 C CA . PRO A 1 182 ? -33.934 6.584 8.216 1.00 86.25 182 PRO A CA 1
ATOM 1418 C C . PRO A 1 182 ? -32.536 6.893 8.747 1.00 86.25 182 PRO A C 1
ATOM 1420 O O . PRO A 1 182 ? -31.821 7.738 8.206 1.00 86.25 182 PRO A O 1
ATOM 1423 N N . LEU A 1 183 ? -32.129 6.159 9.780 1.00 88.44 183 LEU A N 1
ATOM 1424 C CA . LEU A 1 183 ? -30.773 6.221 10.307 1.00 88.44 183 LEU A CA 1
ATOM 1425 C C . LEU A 1 183 ? -29.856 5.483 9.323 1.00 88.44 183 LEU A C 1
ATOM 1427 O O . LEU A 1 183 ? -30.087 4.312 9.006 1.00 88.44 183 LEU A O 1
ATOM 1431 N N . ILE A 1 184 ? -28.876 6.205 8.777 1.00 91.31 184 ILE A N 1
ATOM 1432 C CA . ILE A 1 184 ? -27.921 5.690 7.792 1.00 91.31 184 ILE A CA 1
ATOM 1433 C C . ILE A 1 184 ? -26.625 5.356 8.523 1.00 91.31 184 ILE A C 1
ATOM 1435 O O . ILE A 1 184 ? -25.966 6.242 9.059 1.00 91.31 184 ILE A O 1
ATOM 1439 N N . GLU A 1 185 ? -26.254 4.082 8.522 1.00 91.88 185 GLU A N 1
ATOM 1440 C CA . GLU A 1 185 ? -24.987 3.607 9.072 1.00 91.88 185 GLU A CA 1
ATOM 1441 C C . GLU A 1 185 ? -24.070 3.162 7.926 1.00 91.88 185 GLU A C 1
ATOM 1443 O O . GLU A 1 185 ? -24.496 2.469 6.996 1.00 91.88 185 GLU A O 1
ATOM 1448 N N . HIS A 1 186 ? -22.801 3.568 7.988 1.00 93.81 186 HIS A N 1
ATOM 1449 C CA . HIS A 1 186 ? -21.776 3.185 7.023 1.00 93.81 186 HIS A CA 1
ATOM 1450 C C . HIS A 1 186 ? -20.737 2.276 7.677 1.00 93.81 186 HIS A C 1
ATOM 1452 O O . HIS A 1 186 ? -20.126 2.639 8.681 1.00 93.81 186 HIS A O 1
ATOM 1458 N N . LYS A 1 187 ? -20.492 1.115 7.066 1.00 95.56 187 LYS A N 1
ATOM 1459 C CA . LYS A 1 187 ? -19.441 0.175 7.473 1.00 95.56 187 LYS A CA 1
ATOM 1460 C C . LYS A 1 187 ? -18.352 0.148 6.413 1.00 95.56 187 LYS A C 1
ATOM 1462 O O . LYS A 1 187 ? -18.619 -0.147 5.246 1.00 95.56 187 LYS A O 1
ATOM 1467 N N . HIS A 1 188 ? -17.127 0.478 6.809 1.00 96.81 188 HIS A N 1
ATOM 1468 C CA . HIS A 1 188 ? -15.983 0.544 5.904 1.00 96.81 188 HIS A CA 1
ATOM 1469 C C . HIS A 1 18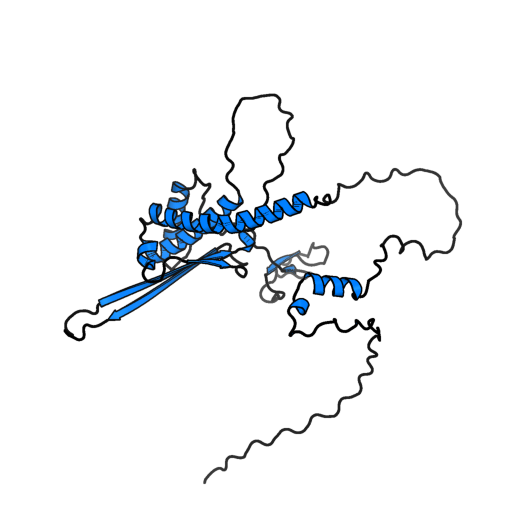8 ? -15.111 -0.685 6.105 1.00 96.81 188 HIS A C 1
ATOM 1471 O O . HIS A 1 188 ? -14.565 -0.865 7.184 1.00 96.81 188 HIS A O 1
ATOM 1477 N N . PHE A 1 189 ? -14.951 -1.508 5.075 1.00 97.50 189 PHE A N 1
ATOM 1478 C CA . PHE A 1 189 ? -14.018 -2.632 5.092 1.00 97.50 189 PHE A CA 1
ATOM 1479 C C . PHE A 1 189 ? -12.799 -2.243 4.264 1.00 97.50 189 PHE A C 1
ATOM 1481 O O . PHE A 1 189 ? -12.938 -1.913 3.084 1.00 97.50 189 PHE A O 1
ATOM 1488 N N . ALA A 1 190 ? -11.622 -2.274 4.882 1.00 97.69 190 ALA A N 1
ATOM 1489 C CA . ALA A 1 190 ? -10.371 -1.866 4.260 1.00 97.69 190 ALA A CA 1
ATOM 1490 C C . ALA A 1 190 ? -9.279 -2.910 4.504 1.00 97.69 190 ALA A C 1
ATOM 1492 O O . ALA A 1 190 ? -9.161 -3.464 5.598 1.00 97.69 190 ALA A O 1
ATOM 1493 N N . SER A 1 191 ? -8.464 -3.167 3.487 1.00 98.06 191 SER A N 1
ATOM 1494 C CA . SER A 1 191 ? -7.286 -4.019 3.618 1.00 98.06 191 SER A CA 1
ATOM 1495 C C . SER A 1 191 ? -6.182 -3.614 2.653 1.00 98.06 191 SER A C 1
ATOM 1497 O O . SER A 1 191 ? -6.465 -3.267 1.507 1.00 98.06 191 SER A O 1
ATOM 1499 N N . ILE A 1 192 ? -4.933 -3.735 3.089 1.00 98.00 192 ILE A N 1
ATOM 1500 C CA . ILE A 1 192 ? -3.739 -3.595 2.258 1.00 98.00 192 ILE A CA 1
ATOM 1501 C C . ILE A 1 192 ? -3.148 -4.989 2.059 1.00 98.00 192 ILE A C 1
ATOM 1503 O O . ILE A 1 192 ? -2.695 -5.620 3.009 1.00 98.00 192 ILE A O 1
ATOM 1507 N N . GLU A 1 193 ? -3.176 -5.485 0.828 1.00 97.25 193 GLU A N 1
ATOM 1508 C CA . GLU A 1 193 ? -2.510 -6.724 0.433 1.00 97.25 193 GLU A CA 1
ATOM 1509 C C . GLU A 1 193 ? -1.066 -6.409 0.024 1.00 97.25 193 GLU A C 1
ATOM 1511 O O . GLU A 1 193 ? -0.858 -5.532 -0.805 1.00 97.25 193 GLU A O 1
ATOM 1516 N N . LEU A 1 194 ? -0.076 -7.107 0.578 1.00 95.62 194 LEU A N 1
ATOM 1517 C CA . LEU A 1 194 ? 1.350 -6.934 0.288 1.00 95.62 194 LEU A CA 1
ATOM 1518 C C . LEU A 1 194 ? 1.944 -8.233 -0.259 1.00 95.62 194 LEU A C 1
ATOM 1520 O O . LEU A 1 194 ? 1.701 -9.313 0.278 1.00 95.62 194 LEU A O 1
ATOM 1524 N N . ALA A 1 195 ? 2.749 -8.141 -1.316 1.00 92.44 195 ALA A N 1
ATOM 1525 C CA . ALA A 1 195 ? 3.373 -9.301 -1.940 1.00 92.44 195 ALA A CA 1
ATOM 1526 C C . ALA A 1 195 ? 4.577 -9.796 -1.123 1.00 92.44 195 ALA A C 1
ATOM 1528 O O . ALA A 1 195 ? 5.618 -9.138 -1.069 1.00 92.44 195 ALA A O 1
ATOM 1529 N N . GLU A 1 196 ? 4.488 -11.004 -0.555 1.00 89.81 196 GLU A N 1
ATOM 1530 C CA . GLU A 1 196 ? 5.584 -11.608 0.222 1.00 89.81 196 GLU A CA 1
ATOM 1531 C C . GLU A 1 196 ? 6.869 -11.742 -0.600 1.00 89.81 196 GLU A C 1
ATOM 1533 O O . GLU A 1 196 ? 7.961 -11.514 -0.089 1.00 89.81 196 GLU A O 1
ATOM 1538 N N . LYS A 1 197 ? 6.739 -12.077 -1.888 1.00 83.06 197 LYS A N 1
ATOM 1539 C CA . LYS A 1 197 ? 7.889 -12.266 -2.781 1.00 83.06 197 LYS A CA 1
ATOM 1540 C C . LYS A 1 197 ? 8.631 -10.976 -3.099 1.00 83.06 197 LYS A C 1
ATOM 1542 O O . LYS A 1 197 ? 9.820 -11.019 -3.370 1.00 83.06 197 LYS A O 1
ATOM 1547 N N . VAL A 1 198 ? 7.938 -9.840 -3.083 1.00 81.62 198 VAL A N 1
ATOM 1548 C CA . VAL A 1 198 ? 8.578 -8.541 -3.318 1.00 81.62 198 VAL A CA 1
ATOM 1549 C C . VAL A 1 198 ? 9.302 -8.074 -2.053 1.00 81.62 198 VAL A C 1
ATOM 1551 O O . VAL A 1 198 ? 10.307 -7.372 -2.139 1.00 81.62 198 VAL A O 1
ATOM 1554 N N . LEU A 1 199 ? 8.829 -8.506 -0.885 1.00 84.19 199 LEU A N 1
ATOM 1555 C CA . LEU A 1 199 ? 9.344 -8.158 0.440 1.00 84.19 199 LEU A CA 1
ATOM 1556 C C . LEU A 1 199 ? 10.256 -9.253 1.014 1.00 84.19 199 LEU A C 1
ATOM 1558 O O . LEU A 1 199 ? 10.289 -9.480 2.226 1.00 84.19 199 LEU A O 1
ATOM 1562 N N . THR A 1 200 ? 10.984 -9.952 0.142 1.00 83.38 200 THR A N 1
ATOM 1563 C CA . THR A 1 200 ? 12.004 -10.916 0.553 1.00 83.38 200 THR A CA 1
ATOM 1564 C C . THR A 1 200 ? 13.225 -10.202 1.100 1.00 83.38 200 THR A C 1
ATOM 1566 O O . THR A 1 200 ? 13.687 -9.225 0.511 1.00 83.38 200 THR A O 1
ATOM 1569 N N . TYR A 1 201 ? 13.790 -10.757 2.170 1.00 84.56 201 TYR A N 1
ATOM 1570 C CA . TYR A 1 201 ? 15.057 -10.299 2.720 1.00 84.56 201 TYR A CA 1
ATOM 1571 C C . TYR A 1 201 ? 16.162 -10.334 1.659 1.00 84.56 201 TYR A C 1
ATOM 1573 O O . TYR A 1 201 ? 16.458 -11.385 1.076 1.00 84.56 201 TYR A O 1
ATOM 1581 N N . THR A 1 202 ? 16.766 -9.173 1.445 1.00 83.94 202 THR A N 1
ATOM 1582 C CA . THR A 1 202 ? 17.966 -8.972 0.645 1.00 83.94 202 THR A CA 1
ATOM 1583 C C . THR A 1 202 ? 19.108 -8.688 1.617 1.00 83.94 202 THR A C 1
ATOM 1585 O O . THR A 1 202 ? 19.009 -7.724 2.382 1.00 83.94 202 THR A O 1
ATOM 1588 N N . PRO A 1 203 ? 20.159 -9.525 1.650 1.00 77.81 203 PRO A N 1
ATOM 1589 C CA . PRO A 1 203 ? 21.296 -9.276 2.520 1.00 77.81 203 PRO A CA 1
ATOM 1590 C C . PRO A 1 203 ? 22.012 -7.988 2.088 1.00 77.81 203 PRO A C 1
ATOM 1592 O O . PRO A 1 203 ? 22.063 -7.703 0.886 1.00 77.81 203 PRO A O 1
ATOM 1595 N N . PRO A 1 204 ? 22.569 -7.219 3.038 1.00 72.31 204 PRO A N 1
ATOM 1596 C CA . PRO A 1 204 ? 23.371 -6.052 2.702 1.00 72.31 204 PRO A CA 1
ATOM 1597 C C . PRO A 1 204 ? 24.582 -6.469 1.851 1.00 72.31 204 PRO A C 1
ATOM 1599 O O . PRO A 1 204 ? 25.069 -7.601 1.988 1.00 72.31 204 PRO A O 1
ATOM 1602 N N . PRO A 1 205 ? 25.064 -5.588 0.955 1.00 69.25 205 PRO A N 1
ATOM 1603 C CA . PRO A 1 205 ? 26.289 -5.852 0.217 1.00 69.25 205 PRO A CA 1
ATOM 1604 C C . PRO A 1 205 ? 27.445 -6.087 1.203 1.00 69.25 205 PRO A C 1
ATOM 1606 O O . PRO A 1 205 ? 27.463 -5.481 2.279 1.00 69.25 205 PRO A O 1
ATOM 1609 N N . PRO A 1 206 ? 28.394 -6.984 0.879 1.00 70.56 206 PRO A N 1
ATOM 1610 C CA . PRO A 1 206 ? 29.592 -7.131 1.692 1.00 70.56 206 PRO A CA 1
ATOM 1611 C C . PRO A 1 206 ? 30.336 -5.788 1.746 1.00 70.56 206 PRO A C 1
ATOM 1613 O O . PRO A 1 206 ? 30.302 -5.052 0.755 1.00 70.56 206 PRO A O 1
ATOM 1616 N N . PRO A 1 207 ? 31.003 -5.464 2.868 1.00 63.72 207 PRO A N 1
ATOM 1617 C CA . PRO A 1 207 ? 31.874 -4.300 2.921 1.00 63.72 207 PRO A CA 1
ATOM 1618 C C . PRO A 1 207 ? 32.925 -4.429 1.814 1.00 63.72 207 PRO A C 1
ATOM 1620 O O . PRO A 1 207 ? 33.562 -5.474 1.671 1.00 63.72 207 PRO A O 1
ATOM 1623 N N . THR A 1 208 ? 33.036 -3.403 0.977 1.00 64.00 208 THR A N 1
ATOM 1624 C CA . THR A 1 208 ? 34.099 -3.293 -0.019 1.00 64.00 208 THR A CA 1
ATOM 1625 C C . THR A 1 208 ? 35.372 -2.887 0.716 1.00 64.00 208 THR A C 1
ATOM 1627 O O . THR A 1 208 ? 35.410 -1.801 1.290 1.00 64.00 208 THR A O 1
ATOM 1630 N N . ASP A 1 209 ? 36.391 -3.748 0.715 1.00 55.09 209 ASP A N 1
ATOM 1631 C CA . ASP A 1 209 ? 37.753 -3.438 1.188 1.00 55.09 209 ASP A CA 1
ATOM 1632 C C . ASP A 1 209 ? 38.470 -2.483 0.205 1.00 55.09 209 ASP A C 1
ATOM 1634 O O . ASP A 1 209 ? 39.588 -2.741 -0.228 1.00 55.09 209 ASP A O 1
ATOM 1638 N N . ASP A 1 210 ? 37.824 -1.382 -0.179 1.00 54.09 210 ASP A N 1
ATOM 1639 C CA . ASP A 1 210 ? 38.439 -0.318 -0.977 1.00 54.09 210 ASP A CA 1
ATOM 1640 C C . ASP A 1 210 ? 38.909 0.798 -0.025 1.00 54.09 210 ASP A C 1
ATOM 1642 O O . ASP A 1 210 ? 38.423 1.927 -0.063 1.00 54.09 210 ASP A O 1
ATOM 1646 N N . ASN A 1 211 ? 39.833 0.452 0.877 1.00 54.31 211 ASN A N 1
ATOM 1647 C CA . ASN A 1 211 ? 40.601 1.410 1.676 1.00 54.31 211 ASN A CA 1
ATOM 1648 C C . ASN A 1 211 ? 41.964 1.636 1.006 1.00 54.31 211 ASN A C 1
ATOM 1650 O O . ASN A 1 211 ? 42.959 1.056 1.424 1.00 54.31 211 ASN A O 1
ATOM 1654 N N . ASP A 1 212 ? 41.980 2.486 -0.021 1.00 54.03 212 ASP A N 1
ATOM 1655 C CA . ASP A 1 212 ? 43.189 3.115 -0.585 1.00 54.03 212 ASP A CA 1
ATOM 1656 C C . ASP A 1 212 ? 43.028 4.656 -0.592 1.00 54.03 212 ASP A C 1
ATOM 1658 O O . ASP A 1 212 ? 43.439 5.339 -1.525 1.00 54.03 212 ASP A O 1
ATOM 1662 N N . ASN A 1 213 ? 42.386 5.230 0.434 1.00 52.25 213 ASN A N 1
ATOM 1663 C CA . ASN A 1 213 ? 42.376 6.679 0.667 1.00 52.25 213 ASN A CA 1
ATOM 1664 C C . ASN A 1 213 ? 42.724 6.960 2.135 1.00 52.25 213 ASN A C 1
ATOM 1666 O O . ASN A 1 213 ? 41.873 6.864 3.016 1.00 52.25 213 ASN A O 1
ATOM 1670 N N . ASP A 1 214 ? 43.993 7.294 2.366 1.00 55.31 214 ASP A N 1
ATOM 1671 C CA . ASP A 1 214 ? 44.591 7.690 3.649 1.00 55.31 214 ASP A CA 1
ATOM 1672 C C . ASP A 1 214 ? 44.341 9.175 3.989 1.00 55.31 214 ASP A C 1
ATOM 1674 O O . ASP A 1 214 ? 45.195 9.827 4.581 1.00 55.31 214 ASP A O 1
ATOM 1678 N N . ASP A 1 215 ? 43.179 9.735 3.646 1.00 57.88 215 ASP A N 1
ATOM 1679 C CA . ASP A 1 215 ? 42.843 11.109 4.022 1.00 57.88 215 ASP A CA 1
ATOM 1680 C C . ASP A 1 215 ? 41.350 11.267 4.356 1.00 57.88 215 ASP A C 1
ATOM 1682 O O . ASP A 1 215 ? 40.472 10.920 3.567 1.00 57.88 215 ASP A O 1
ATOM 1686 N N . ASP A 1 216 ? 41.123 11.904 5.506 1.00 51.88 216 ASP A N 1
ATOM 1687 C CA . ASP A 1 216 ? 39.950 12.704 5.884 1.00 51.88 216 ASP A CA 1
ATOM 1688 C C . ASP A 1 216 ? 38.901 12.103 6.850 1.00 51.88 216 ASP A C 1
ATOM 1690 O O . ASP A 1 216 ? 38.021 11.314 6.518 1.00 51.88 216 ASP A O 1
ATOM 1694 N N . ASP A 1 217 ? 39.064 12.589 8.081 1.00 46.72 217 ASP A N 1
ATOM 1695 C CA . ASP A 1 217 ? 38.127 12.953 9.143 1.00 46.72 217 ASP A CA 1
ATOM 1696 C C . ASP A 1 217 ? 37.058 11.992 9.698 1.00 46.72 217 ASP A C 1
ATOM 1698 O O . ASP A 1 217 ? 36.281 11.304 9.036 1.00 46.72 217 ASP A O 1
ATOM 1702 N N . GLY A 1 218 ? 37.009 12.012 11.028 1.00 51.75 218 GLY A N 1
AT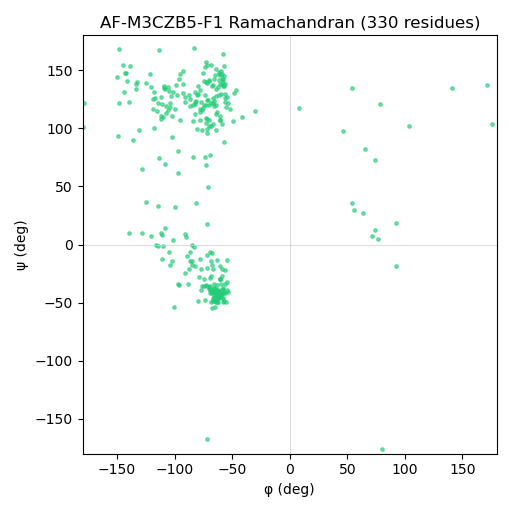OM 1703 C CA . GLY A 1 218 ? 36.180 11.178 11.873 1.00 51.75 218 GLY A CA 1
ATOM 1704 C C . GLY A 1 218 ? 34.674 11.283 11.612 1.00 51.75 218 GLY A C 1
ATOM 1705 O O . GLY A 1 218 ? 34.087 12.356 11.521 1.00 51.75 218 GLY A O 1
ATOM 1706 N N . ASN A 1 219 ? 34.038 10.116 11.720 1.00 48.19 219 ASN A N 1
ATOM 1707 C CA . ASN A 1 219 ? 32.642 9.933 12.114 1.00 48.19 219 ASN A CA 1
ATOM 1708 C C . ASN A 1 219 ? 31.561 10.302 11.080 1.00 48.19 219 ASN A C 1
ATOM 1710 O O . ASN A 1 219 ? 30.745 11.195 11.293 1.00 48.19 219 ASN A O 1
ATOM 1714 N N . TYR A 1 220 ? 31.432 9.469 10.047 1.00 44.16 220 TYR A N 1
ATOM 1715 C CA . TYR A 1 220 ? 30.147 9.230 9.383 1.00 44.16 220 TYR A CA 1
ATOM 1716 C C . TYR A 1 220 ? 29.629 7.823 9.717 1.00 44.16 220 TYR A C 1
ATOM 1718 O O . TYR A 1 220 ? 29.529 6.943 8.865 1.00 44.16 220 TYR A O 1
ATOM 1726 N N . GLN A 1 221 ? 29.235 7.597 10.978 1.00 46.28 221 GLN A N 1
ATOM 1727 C CA . GLN A 1 221 ? 28.273 6.533 11.292 1.00 46.28 221 GLN A CA 1
ATOM 1728 C C . GLN A 1 221 ? 26.881 6.955 10.810 1.00 46.28 221 GLN A C 1
ATOM 1730 O O . GLN A 1 221 ? 25.972 7.233 11.591 1.00 46.28 221 GLN A O 1
ATOM 1735 N N . GLN A 1 222 ? 26.704 7.035 9.494 1.00 53.75 222 GLN A N 1
ATOM 1736 C CA . GLN A 1 222 ? 25.378 7.171 8.922 1.00 53.75 222 GLN A CA 1
ATOM 1737 C C . GLN A 1 222 ? 24.684 5.828 9.147 1.00 53.75 222 GLN A C 1
ATOM 1739 O O . GLN A 1 222 ? 25.060 4.825 8.543 1.00 53.75 222 GLN A O 1
ATOM 1744 N N . GLN A 1 223 ? 23.720 5.783 10.072 1.00 56.25 223 GLN A N 1
ATOM 1745 C CA . GLN A 1 223 ? 22.796 4.660 10.228 1.00 56.25 223 GLN A CA 1
ATOM 1746 C C . GLN A 1 223 ? 22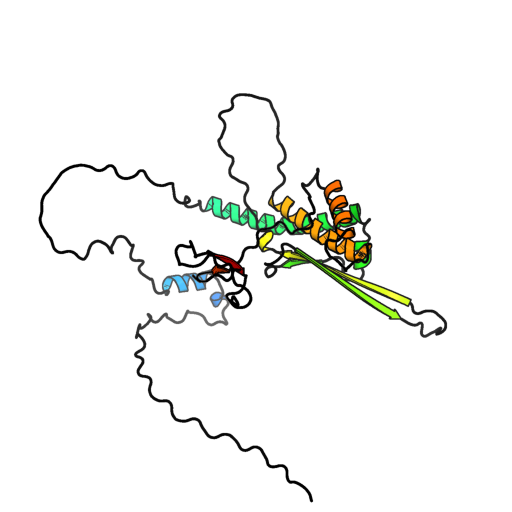.081 4.451 8.890 1.00 56.25 223 GLN A C 1
ATOM 1748 O O . GLN A 1 223 ? 21.042 5.051 8.616 1.00 56.25 223 GLN A O 1
ATOM 1753 N N . GLN A 1 224 ? 22.682 3.647 8.015 1.00 65.75 224 GLN A N 1
ATOM 1754 C CA . GLN A 1 224 ? 22.077 3.248 6.758 1.00 65.75 224 GLN A CA 1
ATOM 1755 C C . GLN A 1 224 ? 20.844 2.428 7.115 1.00 65.75 224 GLN A C 1
ATOM 1757 O O . GLN A 1 224 ? 20.941 1.357 7.716 1.00 65.75 224 GLN A O 1
ATOM 1762 N N . GLN A 1 225 ? 19.675 2.983 6.810 1.00 71.50 225 GLN A N 1
ATOM 1763 C CA . GLN A 1 225 ? 18.404 2.307 7.021 1.00 71.50 225 GLN A CA 1
ATOM 1764 C C . GLN A 1 225 ? 18.386 0.989 6.261 1.00 71.50 225 GLN A C 1
ATOM 1766 O O . GLN A 1 225 ? 18.819 0.935 5.108 1.00 71.50 225 GLN A O 1
ATOM 1771 N N . ASP A 1 226 ? 17.883 -0.062 6.914 1.00 85.81 226 ASP A N 1
ATOM 1772 C CA . ASP A 1 226 ? 17.783 -1.390 6.317 1.00 85.81 226 ASP A CA 1
ATOM 1773 C C . ASP A 1 226 ? 16.996 -1.276 4.996 1.00 85.81 226 ASP A C 1
ATOM 1775 O O . ASP A 1 226 ? 15.828 -0.867 5.005 1.00 85.81 226 ASP A O 1
ATOM 1779 N N . PRO A 1 227 ? 17.596 -1.617 3.841 1.00 87.06 227 PRO A N 1
ATOM 1780 C CA . PRO A 1 227 ? 16.941 -1.470 2.545 1.00 87.06 227 PRO A CA 1
ATOM 1781 C C . PRO A 1 227 ? 15.637 -2.273 2.457 1.00 87.06 227 PRO A C 1
ATOM 1783 O O . PRO A 1 227 ? 14.720 -1.889 1.725 1.00 87.06 227 PRO A O 1
ATOM 1786 N N . ASN A 1 228 ? 15.523 -3.367 3.219 1.00 89.75 228 ASN A N 1
ATOM 1787 C CA . ASN A 1 228 ? 14.300 -4.159 3.296 1.00 89.75 228 ASN A CA 1
ATOM 1788 C C . ASN A 1 228 ? 13.177 -3.382 4.001 1.00 89.75 228 ASN A C 1
ATOM 1790 O O . ASN A 1 228 ? 12.031 -3.408 3.542 1.00 89.75 228 ASN A O 1
ATOM 1794 N N . GLU A 1 229 ? 13.508 -2.649 5.070 1.00 92.44 229 GLU A N 1
ATOM 1795 C CA . GLU A 1 229 ? 12.579 -1.768 5.789 1.00 92.44 229 GLU A CA 1
ATOM 1796 C C . GLU A 1 229 ? 12.123 -0.630 4.892 1.00 92.44 229 GLU A C 1
ATOM 1798 O O . GLU A 1 229 ? 10.926 -0.490 4.645 1.00 92.44 229 GLU A O 1
ATOM 1803 N N . THR A 1 230 ? 13.060 0.113 4.306 1.00 91.62 230 THR A N 1
ATOM 1804 C CA . THR A 1 230 ? 12.746 1.228 3.405 1.00 91.62 230 THR A CA 1
ATOM 1805 C C . THR A 1 230 ? 11.822 0.788 2.270 1.00 91.62 230 THR A C 1
ATOM 1807 O O . THR A 1 230 ? 10.852 1.481 1.949 1.00 91.62 230 THR A O 1
ATOM 1810 N N . LYS A 1 231 ? 12.051 -0.400 1.692 1.00 91.69 231 LYS A N 1
ATOM 1811 C CA . LYS A 1 231 ? 11.188 -0.969 0.648 1.00 91.69 231 LYS A CA 1
ATOM 1812 C C . LYS A 1 231 ? 9.769 -1.248 1.150 1.00 91.69 231 LYS A C 1
ATOM 1814 O O . LYS A 1 231 ? 8.807 -0.857 0.486 1.00 91.69 231 LYS A O 1
ATOM 1819 N N . LEU A 1 232 ? 9.627 -1.897 2.308 1.00 94.50 232 LEU A N 1
ATOM 1820 C CA . LEU A 1 232 ? 8.326 -2.167 2.929 1.00 94.50 232 LEU A CA 1
ATOM 1821 C C . LEU A 1 232 ? 7.551 -0.876 3.194 1.00 94.50 232 LEU A C 1
ATOM 1823 O O . LEU A 1 232 ? 6.383 -0.777 2.822 1.00 94.50 232 LEU A O 1
ATOM 1827 N N . LEU A 1 233 ? 8.207 0.107 3.810 1.00 95.69 233 LEU A N 1
ATOM 1828 C CA . LEU A 1 233 ? 7.586 1.372 4.189 1.00 95.69 233 LEU A CA 1
ATOM 1829 C C . LEU A 1 233 ? 7.121 2.156 2.958 1.00 95.69 233 LEU A C 1
ATOM 1831 O O . LEU A 1 233 ? 6.008 2.674 2.949 1.00 95.69 233 LEU A O 1
ATOM 1835 N N . ASN A 1 234 ? 7.915 2.180 1.885 1.00 95.19 234 ASN A N 1
ATOM 1836 C CA . ASN A 1 234 ? 7.525 2.817 0.627 1.00 95.19 234 ASN A CA 1
ATOM 1837 C C . ASN A 1 234 ? 6.284 2.168 -0.002 1.00 95.19 234 ASN A C 1
ATOM 1839 O O . ASN A 1 234 ? 5.356 2.873 -0.403 1.00 95.19 234 ASN A O 1
ATOM 1843 N N . ILE A 1 235 ? 6.235 0.831 -0.059 1.00 95.12 235 ILE A N 1
ATOM 1844 C CA . ILE A 1 235 ? 5.065 0.112 -0.586 1.00 95.12 235 ILE A CA 1
ATOM 1845 C C . ILE A 1 235 ? 3.843 0.391 0.296 1.00 95.12 235 ILE A C 1
ATOM 1847 O O . ILE A 1 235 ? 2.781 0.734 -0.220 1.00 95.12 235 ILE A O 1
ATOM 1851 N N . LEU A 1 236 ? 3.984 0.305 1.621 1.00 97.25 236 LEU A N 1
ATOM 1852 C CA . LEU A 1 236 ? 2.871 0.529 2.541 1.00 97.25 236 LEU A CA 1
ATOM 1853 C C . LEU A 1 236 ? 2.337 1.966 2.467 1.00 97.25 236 LEU A C 1
ATOM 1855 O O . LEU A 1 236 ? 1.124 2.160 2.432 1.00 97.25 236 LEU A O 1
ATOM 1859 N N . ALA A 1 237 ? 3.222 2.960 2.377 1.00 97.69 237 ALA A N 1
ATOM 1860 C CA . ALA A 1 237 ? 2.866 4.364 2.194 1.00 97.69 237 ALA A CA 1
ATOM 1861 C C . ALA A 1 237 ? 2.082 4.603 0.894 1.00 97.69 237 ALA A C 1
ATOM 1863 O O . ALA A 1 237 ? 1.088 5.334 0.885 1.00 97.69 237 ALA A O 1
ATOM 1864 N N . HIS A 1 238 ? 2.491 3.954 -0.200 1.00 96.88 238 HIS A N 1
ATOM 1865 C CA . HIS A 1 238 ? 1.782 4.010 -1.478 1.00 96.88 238 HIS A CA 1
ATOM 1866 C C . HIS A 1 238 ? 0.366 3.435 -1.371 1.00 96.88 238 HIS A C 1
ATOM 1868 O O . HIS A 1 238 ? -0.606 4.094 -1.750 1.00 96.88 238 HIS A O 1
ATOM 1874 N N . GLU A 1 239 ? 0.223 2.239 -0.796 1.00 97.25 239 GLU A N 1
ATOM 1875 C CA . GLU A 1 239 ? -1.094 1.620 -0.605 1.00 97.25 239 GLU A CA 1
ATOM 1876 C C . GLU A 1 239 ? -1.971 2.406 0.381 1.00 97.25 239 GLU A C 1
ATOM 1878 O O . GLU A 1 239 ? -3.185 2.528 0.194 1.00 97.25 239 GLU A O 1
ATOM 1883 N N . PHE A 1 240 ? -1.372 3.018 1.402 1.00 98.19 240 PHE A N 1
ATOM 1884 C CA . PHE A 1 240 ? -2.077 3.911 2.313 1.00 98.19 240 PHE A CA 1
ATOM 1885 C C . PHE A 1 240 ? -2.630 5.146 1.589 1.00 98.19 240 PHE A C 1
ATOM 1887 O O . PHE A 1 240 ? -3.780 5.522 1.815 1.00 98.19 240 PHE A O 1
ATOM 1894 N N . CYS A 1 241 ? -1.872 5.742 0.662 1.00 97.62 241 CYS A N 1
ATOM 1895 C CA . CYS A 1 241 ? -2.353 6.866 -0.147 1.00 97.62 241 CYS A CA 1
ATOM 1896 C C . CYS A 1 241 ? -3.590 6.489 -0.977 1.00 97.62 241 CYS A C 1
ATOM 1898 O O . CYS A 1 241 ? -4.494 7.312 -1.145 1.00 97.62 241 CYS A O 1
ATOM 1900 N N . HIS A 1 242 ? -3.682 5.242 -1.450 1.00 97.06 242 HIS A N 1
ATOM 1901 C CA . HIS A 1 242 ? -4.905 4.736 -2.072 1.00 97.06 242 HIS A CA 1
ATOM 1902 C C . HIS A 1 242 ? -6.076 4.679 -1.083 1.00 97.06 242 HIS A C 1
ATOM 1904 O O . HIS A 1 242 ? -7.151 5.192 -1.400 1.00 97.06 242 HIS A O 1
ATOM 1910 N N . LEU A 1 243 ? -5.881 4.129 0.121 1.00 97.62 243 LEU A N 1
ATOM 1911 C CA . LEU A 1 243 ? -6.932 4.113 1.147 1.00 97.62 243 LEU A CA 1
ATOM 1912 C C . LEU A 1 243 ? -7.382 5.520 1.545 1.00 97.62 243 LEU A C 1
ATOM 1914 O O . LEU A 1 243 ? -8.585 5.761 1.619 1.00 97.62 243 LEU A O 1
ATOM 1918 N N . ALA A 1 244 ? -6.456 6.460 1.742 1.00 97.62 244 ALA A N 1
ATOM 1919 C CA . ALA A 1 244 ? -6.781 7.850 2.047 1.00 97.62 244 ALA A CA 1
ATOM 1920 C C . ALA A 1 244 ? -7.609 8.490 0.925 1.00 97.62 244 ALA A C 1
ATOM 1922 O O . ALA A 1 244 ? -8.627 9.138 1.180 1.00 97.62 244 ALA A O 1
ATOM 1923 N N . ASN A 1 245 ? -7.244 8.233 -0.332 1.00 96.56 245 ASN A N 1
ATOM 1924 C CA . ASN A 1 245 ? -7.995 8.721 -1.480 1.00 96.56 245 ASN A CA 1
ATOM 1925 C C . ASN A 1 245 ? -9.437 8.171 -1.513 1.00 96.56 245 ASN A C 1
ATOM 1927 O O . ASN A 1 245 ? -10.387 8.921 -1.750 1.00 96.56 245 ASN A O 1
ATOM 1931 N N . PHE A 1 246 ? -9.622 6.882 -1.214 1.00 95.56 246 PHE A N 1
ATOM 1932 C CA . PHE A 1 246 ? -10.943 6.246 -1.203 1.00 95.56 246 PHE A CA 1
ATOM 1933 C C . PHE A 1 246 ? -11.794 6.654 0.005 1.00 95.56 246 PHE A C 1
ATOM 1935 O O . PHE A 1 246 ? -12.967 6.989 -0.140 1.00 95.56 246 PHE A O 1
ATOM 1942 N N . MET A 1 247 ? -11.216 6.615 1.203 1.00 95.81 247 MET A N 1
ATOM 1943 C CA . MET A 1 247 ? -11.949 6.737 2.463 1.00 95.81 247 MET A CA 1
ATOM 1944 C C . MET A 1 247 ? -12.117 8.183 2.916 1.00 95.81 247 MET A C 1
ATOM 1946 O O . MET A 1 247 ? -13.152 8.514 3.492 1.00 95.81 247 MET A O 1
ATOM 1950 N N . ILE A 1 248 ? -11.130 9.038 2.650 1.00 96.69 248 ILE A N 1
ATOM 1951 C CA . ILE A 1 248 ? -11.126 10.434 3.100 1.00 96.69 248 ILE A CA 1
ATOM 1952 C C . ILE A 1 248 ? -11.550 11.345 1.957 1.00 96.69 248 ILE A C 1
ATOM 1954 O O . ILE A 1 248 ? -12.523 12.082 2.085 1.00 96.69 248 ILE A O 1
ATOM 1958 N N . SER A 1 249 ? -10.878 11.247 0.809 1.00 95.56 249 SER A N 1
ATOM 1959 C CA . SER A 1 249 ? -11.190 12.098 -0.346 1.00 95.56 249 SER A CA 1
ATOM 1960 C C . SER A 1 249 ? -12.427 11.643 -1.124 1.00 95.56 249 SER A C 1
ATOM 1962 O O . SER A 1 249 ? -12.924 12.408 -1.941 1.00 95.56 249 SER A O 1
ATOM 1964 N N . GLN A 1 250 ? -12.938 10.428 -0.875 1.00 93.38 250 GLN A N 1
ATOM 1965 C CA . GLN A 1 250 ? -14.098 9.849 -1.572 1.00 93.38 250 GLN A CA 1
ATOM 1966 C C . GLN A 1 250 ? -13.921 9.798 -3.104 1.00 93.38 250 GLN A C 1
ATOM 1968 O O . GLN A 1 250 ? -14.895 9.839 -3.855 1.00 93.38 250 GLN A O 1
ATOM 1973 N N . ILE A 1 251 ? -12.674 9.677 -3.576 1.00 91.12 251 ILE A N 1
ATOM 1974 C CA . ILE A 1 251 ? -12.324 9.599 -4.999 1.00 91.12 251 ILE A CA 1
ATOM 1975 C C . ILE A 1 251 ? -11.838 8.186 -5.311 1.00 91.12 251 ILE A C 1
ATOM 1977 O O . ILE A 1 251 ? -10.736 7.797 -4.933 1.00 91.12 251 ILE A O 1
ATOM 1981 N N . SER A 1 252 ? -12.643 7.426 -6.051 1.00 83.75 252 SER A N 1
ATOM 1982 C CA . SER A 1 252 ? -12.266 6.107 -6.586 1.00 83.75 252 SER A CA 1
ATOM 1983 C C . SER A 1 252 ? -11.931 6.136 -8.079 1.00 83.75 252 SER A C 1
ATOM 1985 O O . SER A 1 252 ? -11.286 5.226 -8.598 1.00 83.75 252 SER A O 1
ATOM 1987 N N . THR A 1 253 ? -12.342 7.191 -8.780 1.00 76.62 253 THR A N 1
ATOM 1988 C CA . THR A 1 253 ? -12.049 7.396 -10.198 1.00 76.62 253 THR A CA 1
ATOM 1989 C C . THR A 1 253 ? -10.630 7.938 -10.351 1.00 76.62 253 THR A C 1
ATOM 1991 O O . THR A 1 253 ? -10.301 8.939 -9.720 1.00 76.62 253 THR A O 1
ATOM 1994 N N . HIS A 1 254 ? -9.812 7.329 -11.212 1.00 78.38 254 HIS A N 1
ATOM 1995 C CA . HIS A 1 254 ? -8.392 7.669 -11.421 1.00 78.38 254 HIS A CA 1
ATOM 1996 C C . HIS A 1 254 ? -7.505 7.399 -10.183 1.00 78.38 254 HIS A C 1
ATOM 1998 O O . HIS A 1 254 ? -7.169 8.325 -9.441 1.00 78.38 254 HIS A O 1
ATOM 2004 N N . PRO A 1 255 ? -7.066 6.139 -9.979 1.00 79.69 255 PRO A N 1
ATOM 2005 C CA . PRO A 1 255 ? -6.340 5.703 -8.779 1.00 79.69 255 PRO A CA 1
ATOM 2006 C C . PRO A 1 255 ? -5.087 6.520 -8.435 1.00 79.69 255 PRO A C 1
ATOM 2008 O O . PRO A 1 255 ? -4.800 6.704 -7.257 1.00 79.69 255 PRO A O 1
ATOM 2011 N N . HIS A 1 256 ? -4.380 7.043 -9.445 1.00 88.44 256 HIS A N 1
ATOM 2012 C CA . HIS A 1 256 ? -3.174 7.877 -9.302 1.00 88.44 256 HIS A CA 1
ATOM 2013 C C . HIS A 1 256 ? -3.386 9.322 -9.793 1.00 88.44 256 HIS A C 1
ATOM 2015 O O . HIS A 1 256 ? -2.484 9.942 -10.361 1.00 88.44 256 HIS A O 1
ATOM 2021 N N . GLY A 1 257 ? -4.607 9.849 -9.637 1.00 90.62 257 GLY A N 1
ATOM 2022 C CA . GLY A 1 257 ? -4.977 11.220 -10.006 1.00 90.62 257 GLY A CA 1
ATOM 2023 C C . GLY A 1 257 ? -4.390 12.303 -9.085 1.00 90.62 257 GLY A C 1
ATOM 2024 O O . GLY A 1 257 ? -3.508 12.049 -8.267 1.00 90.62 257 GLY A O 1
ATOM 2025 N N . ALA A 1 258 ? -4.892 13.537 -9.203 1.00 94.88 258 ALA A N 1
ATOM 2026 C CA . ALA A 1 258 ? -4.401 14.685 -8.428 1.00 94.88 258 ALA A CA 1
ATOM 2027 C C . ALA A 1 258 ? -4.499 14.473 -6.907 1.00 94.88 258 ALA A C 1
ATOM 2029 O O . ALA A 1 258 ? -3.555 14.774 -6.183 1.00 94.88 258 ALA A O 1
ATOM 2030 N N . SER A 1 259 ? -5.607 13.889 -6.441 1.00 95.06 259 SER A N 1
ATOM 2031 C CA . SER A 1 259 ? -5.819 13.592 -5.020 1.00 95.06 259 SER A CA 1
ATOM 2032 C C . SER A 1 259 ? -4.799 12.581 -4.478 1.00 95.06 259 SER A C 1
ATOM 2034 O O . SER A 1 259 ? -4.172 12.831 -3.452 1.00 95.06 259 SER A O 1
ATOM 2036 N N . PHE A 1 260 ? -4.534 11.490 -5.209 1.00 96.00 260 PHE A N 1
ATOM 2037 C CA . PHE A 1 260 ? -3.484 10.537 -4.838 1.00 96.00 260 PHE A CA 1
ATOM 2038 C C . PHE A 1 260 ? -2.110 11.210 -4.767 1.00 96.00 260 PHE A C 1
ATOM 2040 O O . PHE A 1 260 ? -1.390 11.029 -3.792 1.00 96.00 260 PHE A O 1
ATOM 2047 N N . ARG A 1 261 ? -1.757 12.025 -5.772 1.00 95.88 261 ARG A N 1
ATOM 2048 C CA . ARG A 1 261 ? -0.485 12.764 -5.778 1.00 95.88 261 ARG A CA 1
ATOM 2049 C C . ARG A 1 261 ? -0.359 13.698 -4.576 1.00 95.88 261 ARG A C 1
ATOM 2051 O O . ARG A 1 261 ? 0.711 13.773 -3.988 1.00 95.88 261 ARG A O 1
ATOM 2058 N N . ALA A 1 262 ? -1.441 14.364 -4.176 1.00 96.94 262 ALA A N 1
ATOM 2059 C CA . ALA A 1 262 ? -1.440 15.210 -2.988 1.00 96.94 262 ALA A CA 1
ATOM 2060 C C . ALA A 1 262 ? -1.172 14.404 -1.704 1.00 96.94 262 ALA A C 1
ATOM 2062 O O . ALA A 1 262 ? -0.366 14.834 -0.881 1.00 96.94 262 ALA A O 1
ATOM 2063 N N . TRP A 1 263 ? -1.793 13.230 -1.543 1.00 97.62 263 TRP A N 1
ATOM 2064 C CA . TRP A 1 263 ? -1.499 12.328 -0.421 1.00 97.62 263 TRP A CA 1
ATOM 2065 C C . TRP A 1 263 ? -0.062 11.803 -0.454 1.00 97.62 263 TRP A C 1
ATOM 2067 O O . TRP A 1 263 ? 0.623 11.866 0.565 1.00 97.62 263 TRP A O 1
ATOM 2077 N N . GLY A 1 264 ? 0.419 11.382 -1.626 1.00 96.88 264 GLY A N 1
ATOM 2078 C CA . GLY A 1 264 ? 1.798 10.937 -1.820 1.00 96.88 264 GLY A CA 1
ATOM 2079 C C . GLY A 1 264 ? 2.811 12.018 -1.447 1.00 96.88 264 GLY A C 1
ATOM 2080 O O . GLY A 1 264 ? 3.720 11.753 -0.671 1.00 96.88 264 GLY A O 1
ATOM 2081 N N . ASN A 1 265 ? 2.601 13.260 -1.893 1.00 97.56 265 ASN A N 1
ATOM 2082 C CA . ASN A 1 265 ? 3.467 14.391 -1.555 1.00 97.56 265 ASN A CA 1
ATOM 2083 C C . ASN A 1 265 ? 3.493 14.676 -0.049 1.00 97.56 265 ASN A C 1
ATOM 2085 O O . ASN A 1 265 ? 4.563 14.923 0.498 1.00 97.56 265 ASN A O 1
ATOM 2089 N N . LYS A 1 266 ? 2.340 14.618 0.635 1.00 97.69 266 LYS A N 1
ATOM 2090 C CA . LYS A 1 266 ? 2.289 14.764 2.100 1.00 97.69 266 LYS A CA 1
ATOM 2091 C C . LYS A 1 266 ? 3.076 13.653 2.792 1.00 97.69 266 LYS A C 1
ATOM 2093 O O . LYS A 1 266 ? 3.841 13.929 3.709 1.00 97.69 266 LYS A O 1
ATOM 2098 N N . CYS A 1 267 ? 2.911 12.413 2.338 1.00 97.00 267 CYS A N 1
ATOM 2099 C CA . CYS A 1 267 ? 3.623 11.270 2.892 1.00 97.00 267 CYS A CA 1
ATOM 2100 C C . CYS A 1 267 ? 5.142 11.396 2.694 1.00 97.00 267 CYS A C 1
ATOM 2102 O O . CYS A 1 267 ? 5.895 11.276 3.658 1.00 97.00 267 CYS A O 1
ATOM 2104 N N . SER A 1 268 ? 5.594 11.698 1.473 1.00 97.12 268 SER A N 1
ATOM 2105 C CA . SER A 1 268 ? 7.016 11.899 1.168 1.00 97.12 268 SER A CA 1
ATOM 2106 C C . SER A 1 268 ? 7.606 13.101 1.912 1.00 97.12 268 SER A C 1
ATOM 2108 O O . SER A 1 268 ? 8.753 13.050 2.338 1.00 97.12 268 SER A O 1
ATOM 2110 N N . ALA A 1 269 ? 6.838 14.174 2.122 1.00 97.19 269 ALA A N 1
ATOM 2111 C CA . ALA A 1 269 ? 7.302 15.331 2.887 1.00 97.19 269 ALA A CA 1
ATOM 2112 C C . ALA A 1 269 ? 7.511 15.005 4.375 1.00 97.19 269 ALA A C 1
ATOM 2114 O O . ALA A 1 269 ? 8.493 15.450 4.962 1.00 97.19 269 ALA A O 1
ATOM 2115 N N . LEU A 1 270 ? 6.613 14.220 4.980 1.00 96.88 270 LEU A N 1
ATOM 2116 C CA . LEU A 1 270 ? 6.695 13.875 6.403 1.00 96.88 270 LEU A CA 1
ATOM 2117 C C . LEU A 1 270 ? 7.752 12.807 6.703 1.00 96.88 270 LEU A C 1
ATOM 2119 O O . LEU A 1 270 ? 8.442 12.895 7.715 1.00 96.88 270 LEU A O 1
ATOM 2123 N N . PHE A 1 271 ? 7.884 11.805 5.834 1.00 95.88 271 PHE A N 1
ATOM 2124 C CA . PHE A 1 271 ? 8.701 10.618 6.109 1.00 95.88 271 PHE A CA 1
ATOM 2125 C C . PHE A 1 271 ? 9.904 10.456 5.168 1.00 95.88 271 PHE A C 1
ATOM 2127 O O . PHE A 1 271 ? 10.673 9.505 5.300 1.00 95.88 271 PHE A O 1
ATOM 2134 N N . GLY A 1 272 ? 10.096 11.365 4.210 1.00 94.12 272 GLY A N 1
ATOM 2135 C CA . GLY A 1 272 ? 11.174 11.281 3.225 1.00 94.12 272 GLY 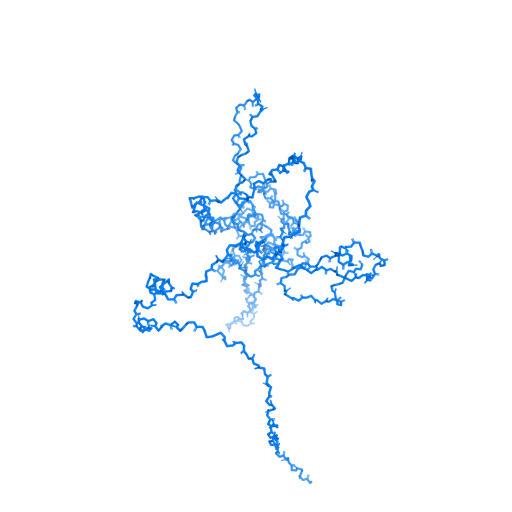A CA 1
ATOM 2136 C C . GLY A 1 272 ? 12.560 11.429 3.841 1.00 94.12 272 GLY A C 1
ATOM 2137 O O . GLY A 1 272 ? 13.423 10.592 3.599 1.00 94.12 272 GLY A O 1
ATOM 2138 N N . ALA A 1 273 ? 12.764 12.452 4.674 1.00 90.38 273 ALA A N 1
ATOM 2139 C CA . ALA A 1 273 ? 14.058 12.705 5.313 1.00 90.38 273 ALA A CA 1
ATOM 2140 C C . ALA A 1 273 ? 14.385 11.680 6.408 1.00 90.38 273 ALA A C 1
ATOM 2142 O O . ALA A 1 273 ? 15.539 11.306 6.586 1.00 90.38 273 ALA A O 1
ATOM 2143 N N . THR A 1 274 ? 13.367 11.225 7.142 1.00 89.62 274 THR A N 1
ATOM 2144 C CA . THR A 1 274 ? 13.553 10.356 8.307 1.00 89.62 274 THR A CA 1
ATOM 2145 C C . THR A 1 274 ? 13.525 8.880 7.973 1.00 89.62 274 THR A C 1
ATOM 2147 O O . THR A 1 274 ? 14.083 8.128 8.756 1.00 89.62 274 THR A O 1
ATOM 2150 N N . ARG A 1 275 ? 12.877 8.442 6.883 1.00 90.31 275 ARG A N 1
ATOM 2151 C CA . ARG A 1 275 ? 12.705 7.016 6.524 1.00 90.31 275 ARG A CA 1
ATOM 2152 C C . ARG A 1 275 ? 12.872 6.700 5.035 1.00 90.31 275 ARG A C 1
ATOM 2154 O O . ARG A 1 275 ? 12.494 5.617 4.590 1.00 90.31 275 ARG A O 1
ATOM 2161 N N . GLY A 1 276 ? 13.353 7.653 4.236 1.00 91.81 276 GLY A N 1
ATOM 2162 C CA . GLY A 1 276 ? 13.556 7.449 2.800 1.00 91.81 276 GLY A CA 1
ATOM 2163 C C . GLY A 1 276 ? 12.261 7.189 2.020 1.00 91.81 276 GLY A C 1
ATOM 2164 O O . GLY A 1 276 ? 12.283 6.504 0.997 1.00 91.81 276 GLY A O 1
ATOM 2165 N N . ILE A 1 277 ? 11.114 7.683 2.502 1.00 94.62 277 ILE A N 1
ATOM 2166 C CA . ILE A 1 277 ? 9.817 7.449 1.854 1.00 94.62 277 ILE A CA 1
ATOM 2167 C C . ILE A 1 277 ? 9.606 8.416 0.692 1.00 94.62 277 ILE A C 1
ATOM 2169 O O . ILE A 1 277 ? 9.622 9.634 0.858 1.00 94.62 277 ILE A O 1
ATOM 2173 N N . GLN A 1 278 ? 9.366 7.852 -0.487 1.00 94.50 278 GLN A N 1
ATOM 2174 C CA . GLN A 1 278 ? 9.102 8.547 -1.737 1.00 94.50 278 GLN A CA 1
ATOM 2175 C C . GLN A 1 278 ? 7.932 7.861 -2.449 1.00 94.50 278 GLN A C 1
ATOM 2177 O O . GLN A 1 278 ? 8.104 6.940 -3.248 1.00 94.50 278 GLN A O 1
ATOM 2182 N N . VAL A 1 279 ? 6.710 8.315 -2.166 1.00 94.00 279 VAL A N 1
ATOM 2183 C CA . VAL A 1 279 ? 5.513 7.797 -2.836 1.00 94.00 279 VAL A CA 1
ATOM 2184 C C . VAL A 1 279 ? 5.480 8.306 -4.274 1.00 94.00 279 VAL A C 1
ATOM 2186 O O . VAL A 1 279 ? 5.406 9.509 -4.525 1.00 94.00 279 VAL A O 1
ATOM 2189 N N . THR A 1 280 ? 5.493 7.382 -5.231 1.00 91.31 280 THR A N 1
ATOM 2190 C CA . THR A 1 280 ? 5.389 7.702 -6.658 1.00 91.31 280 THR A CA 1
ATOM 2191 C C . THR A 1 280 ? 4.077 7.177 -7.240 1.00 91.31 280 THR A C 1
ATOM 2193 O O . THR A 1 280 ? 3.344 6.422 -6.617 1.00 91.31 280 THR A O 1
ATOM 2196 N N . THR A 1 281 ? 3.723 7.602 -8.453 1.00 84.75 281 THR A N 1
ATOM 2197 C CA . THR A 1 281 ? 2.495 7.125 -9.125 1.00 84.75 281 THR A CA 1
ATOM 2198 C C . THR A 1 281 ? 2.695 5.817 -9.885 1.00 84.75 281 THR A C 1
ATOM 2200 O O . THR A 1 281 ? 1.723 5.176 -10.279 1.00 84.75 281 THR A O 1
ATOM 2203 N N . LYS A 1 282 ? 3.949 5.414 -10.109 1.00 79.56 282 LYS A N 1
ATOM 2204 C CA . LYS A 1 282 ? 4.303 4.159 -10.770 1.00 79.56 282 LYS A CA 1
ATOM 2205 C C . LYS A 1 282 ? 4.802 3.195 -9.711 1.00 79.56 282 LYS A C 1
ATOM 2207 O O . LYS A 1 282 ? 5.631 3.554 -8.893 1.00 79.56 282 LYS A O 1
ATOM 2212 N N . HIS A 1 283 ? 4.362 1.948 -9.763 1.00 70.31 283 HIS A N 1
ATOM 2213 C CA . HIS A 1 283 ? 4.931 0.935 -8.887 1.00 70.31 283 HIS A CA 1
ATOM 2214 C C . HIS A 1 283 ? 6.369 0.642 -9.348 1.00 70.31 283 HIS A C 1
ATOM 2216 O O . HIS A 1 283 ? 6.572 -0.026 -10.360 1.00 70.31 283 HIS A O 1
ATOM 2222 N N . SER A 1 284 ? 7.364 1.183 -8.647 1.00 63.50 284 SER A N 1
ATOM 2223 C CA . SER A 1 284 ? 8.785 0.959 -8.918 1.00 63.50 284 SER A CA 1
ATOM 2224 C C . SER A 1 284 ? 9.239 -0.333 -8.239 1.00 63.50 284 SER A C 1
ATOM 2226 O O . SER A 1 284 ? 9.859 -0.312 -7.179 1.00 63.50 284 SER A O 1
ATOM 2228 N N . TYR A 1 285 ? 8.871 -1.479 -8.801 1.00 67.31 285 TYR A N 1
ATOM 2229 C CA . TYR A 1 285 ? 9.451 -2.755 -8.394 1.00 67.31 285 TYR A CA 1
ATOM 2230 C C . TYR A 1 285 ? 9.632 -3.653 -9.616 1.00 67.31 285 TYR A C 1
ATOM 2232 O O . TYR A 1 285 ? 8.865 -3.588 -10.581 1.00 67.31 285 TYR A O 1
ATOM 2240 N N . GLU A 1 286 ? 10.670 -4.480 -9.574 1.00 59.81 286 GLU A N 1
ATOM 2241 C CA . GLU A 1 286 ? 10.907 -5.485 -10.599 1.00 59.81 286 GLU A CA 1
ATOM 2242 C C . GLU A 1 286 ? 9.923 -6.639 -10.402 1.00 59.81 286 GLU A C 1
ATOM 2244 O O . GLU A 1 286 ? 9.881 -7.285 -9.354 1.00 59.81 286 GLU A O 1
ATOM 2249 N N . ILE A 1 287 ? 9.071 -6.859 -11.403 1.00 67.19 287 ILE A N 1
ATOM 2250 C CA . ILE A 1 287 ? 8.158 -7.999 -11.427 1.00 67.19 287 ILE A CA 1
ATOM 2251 C C . ILE A 1 287 ? 8.955 -9.231 -11.842 1.00 67.19 287 ILE A C 1
ATOM 2253 O O . ILE A 1 287 ? 9.413 -9.321 -12.984 1.00 67.19 287 ILE A O 1
ATOM 2257 N N . ASP A 1 288 ? 9.050 -10.210 -10.947 1.00 67.00 288 ASP A N 1
ATOM 2258 C CA . ASP A 1 288 ? 9.579 -11.529 -11.280 1.00 67.00 288 ASP A CA 1
ATOM 2259 C C . ASP A 1 288 ? 8.570 -12.309 -12.126 1.00 67.00 288 ASP A C 1
ATOM 2261 O O . ASP A 1 288 ? 7.559 -12.845 -11.649 1.00 67.00 288 ASP A O 1
ATOM 2265 N N . TYR A 1 289 ? 8.851 -12.402 -13.422 1.00 76.94 289 TYR A N 1
ATOM 2266 C CA . TYR A 1 289 ? 8.044 -13.183 -14.346 1.00 76.94 289 TYR A CA 1
ATOM 2267 C C . TYR A 1 289 ? 8.573 -14.608 -14.450 1.00 76.94 289 TYR A C 1
ATOM 2269 O O . TYR A 1 289 ? 9.734 -14.846 -14.765 1.00 76.94 289 TYR A O 1
ATOM 2277 N N . LYS A 1 290 ? 7.682 -15.582 -14.240 1.00 80.25 290 LYS A N 1
ATOM 2278 C CA . LYS A 1 290 ? 8.032 -17.006 -14.331 1.00 80.25 290 LYS A CA 1
ATOM 2279 C C . LYS A 1 290 ? 8.363 -17.439 -15.764 1.00 80.25 290 LYS A C 1
ATOM 2281 O O . LYS A 1 290 ? 9.080 -18.418 -15.950 1.00 80.25 290 LYS A O 1
ATOM 2286 N N . PHE A 1 291 ? 7.807 -16.753 -16.760 1.00 86.19 291 PHE A N 1
ATOM 2287 C CA . PHE A 1 291 ? 8.006 -17.057 -18.171 1.00 86.19 291 PHE A CA 1
ATOM 2288 C C . PHE A 1 291 ? 8.307 -15.780 -18.942 1.00 86.19 291 PHE A C 1
ATOM 2290 O O . PHE A 1 291 ? 7.603 -14.779 -18.809 1.00 86.19 291 PHE A O 1
ATOM 2297 N N . VAL A 1 292 ? 9.329 -15.844 -19.784 1.00 88.88 292 VAL A N 1
ATOM 2298 C CA . VAL A 1 292 ? 9.636 -14.818 -20.774 1.00 88.88 292 VAL A CA 1
ATOM 2299 C C . VAL A 1 292 ? 9.435 -15.459 -22.139 1.00 88.88 292 VAL A C 1
ATOM 2301 O O . VAL A 1 292 ? 10.013 -16.504 -22.426 1.00 88.88 292 VAL A O 1
ATOM 2304 N N . TRP A 1 293 ? 8.557 -14.871 -22.944 1.00 89.06 293 TRP A N 1
ATOM 2305 C CA . TRP A 1 293 ? 8.310 -15.284 -24.321 1.00 89.06 293 TRP A CA 1
ATOM 2306 C C . TRP A 1 293 ? 9.098 -14.374 -25.238 1.00 89.06 293 TRP A C 1
ATOM 2308 O O . TRP A 1 293 ? 8.977 -13.161 -25.120 1.00 89.06 293 TRP A O 1
ATOM 2318 N N . ARG A 1 294 ? 9.880 -14.939 -26.150 1.00 87.06 294 ARG A N 1
ATOM 2319 C CA . ARG A 1 294 ? 10.661 -14.170 -27.114 1.00 87.06 294 ARG A CA 1
ATOM 2320 C C . ARG A 1 294 ? 10.067 -14.340 -28.501 1.00 87.06 294 ARG A C 1
ATOM 2322 O O . ARG A 1 294 ? 9.702 -15.452 -28.879 1.00 87.06 294 ARG A O 1
ATOM 2329 N N . CYS A 1 295 ? 9.956 -13.244 -29.245 1.00 84.12 295 CYS A N 1
ATOM 2330 C CA . CYS A 1 295 ? 9.578 -13.317 -30.647 1.00 84.12 295 CYS A CA 1
ATOM 2331 C C . CYS A 1 295 ? 10.679 -14.023 -31.448 1.00 84.12 295 CYS A C 1
ATOM 2333 O O . CYS A 1 295 ? 11.827 -13.579 -31.452 1.00 84.12 295 CYS A O 1
ATOM 2335 N N . VAL A 1 296 ? 10.291 -15.094 -32.140 1.00 81.44 296 VAL A N 1
ATOM 2336 C CA . VAL A 1 296 ? 11.133 -15.874 -33.063 1.00 81.44 296 VAL A CA 1
ATOM 2337 C C . VAL A 1 296 ? 10.688 -15.711 -34.524 1.00 81.44 296 VAL A C 1
ATOM 2339 O O . VAL A 1 296 ? 11.142 -16.440 -35.392 1.00 81.44 296 VAL A O 1
ATOM 2342 N N . SER A 1 297 ? 9.747 -14.799 -34.806 1.00 75.38 297 SER A N 1
ATOM 2343 C CA . SER A 1 297 ? 9.231 -14.590 -36.165 1.00 75.38 297 SER A CA 1
ATOM 2344 C C . SER A 1 297 ? 10.155 -13.686 -36.968 1.00 75.38 297 SER A C 1
ATOM 2346 O O . SER A 1 297 ? 10.346 -12.531 -36.596 1.00 75.38 297 SER A O 1
ATOM 2348 N N . ASN A 1 298 ? 10.636 -14.180 -38.107 1.00 69.31 298 ASN A N 1
ATOM 2349 C CA . ASN A 1 298 ? 11.465 -13.423 -39.055 1.00 69.31 298 ASN A CA 1
ATOM 2350 C C . ASN A 1 298 ? 10.672 -12.359 -39.832 1.00 69.31 298 ASN A C 1
ATOM 2352 O O . ASN A 1 298 ? 11.252 -11.553 -40.552 1.00 69.31 298 ASN A O 1
ATOM 2356 N N . LEU A 1 299 ? 9.344 -12.374 -39.704 1.00 67.12 299 LEU A N 1
ATOM 2357 C CA . LEU A 1 299 ? 8.424 -11.408 -40.289 1.00 67.12 299 LEU A CA 1
ATOM 2358 C C . LEU A 1 299 ? 7.714 -10.708 -39.134 1.00 67.12 299 LEU A C 1
ATOM 2360 O O . LEU A 1 299 ? 6.819 -11.276 -38.500 1.00 67.12 299 LEU A O 1
ATOM 2364 N N . CYS A 1 300 ? 8.187 -9.510 -38.822 1.00 63.19 300 CYS A N 1
ATOM 2365 C CA . CYS A 1 300 ? 7.622 -8.646 -37.798 1.00 63.19 300 CYS A CA 1
ATOM 2366 C C . CYS A 1 300 ? 6.675 -7.658 -38.483 1.00 63.19 300 CYS A C 1
ATOM 2368 O O . CYS A 1 300 ? 6.977 -7.188 -39.581 1.00 63.19 300 CYS A O 1
ATOM 2370 N N . ASP A 1 301 ? 5.549 -7.322 -37.847 1.00 63.69 301 ASP A N 1
ATOM 2371 C CA . ASP A 1 301 ? 4.585 -6.363 -38.413 1.00 63.69 301 ASP A CA 1
ATOM 2372 C C . ASP A 1 301 ? 5.216 -4.964 -38.637 1.00 63.69 301 ASP A C 1
ATOM 2374 O O . ASP A 1 301 ? 4.697 -4.183 -39.431 1.00 63.69 301 ASP A O 1
ATOM 2378 N N . ASP A 1 302 ? 6.354 -4.659 -37.993 1.00 61.19 302 ASP A N 1
ATOM 2379 C CA . ASP A 1 302 ? 7.092 -3.393 -38.115 1.00 61.19 302 ASP A CA 1
ATOM 2380 C C . ASP A 1 302 ? 8.064 -3.329 -39.310 1.00 61.19 302 ASP A C 1
ATOM 2382 O O . ASP A 1 302 ? 8.731 -2.313 -39.516 1.00 61.19 302 ASP A O 1
ATOM 2386 N N . GLY A 1 303 ? 8.158 -4.400 -40.107 1.00 58.69 303 GLY A N 1
ATOM 2387 C CA . GLY A 1 303 ? 8.959 -4.441 -41.332 1.00 58.69 303 GLY A CA 1
ATOM 2388 C C . GLY A 1 303 ? 10.479 -4.455 -41.126 1.00 58.69 303 GLY A C 1
ATOM 2389 O O . GLY A 1 303 ? 11.211 -4.360 -42.112 1.00 58.69 303 GLY A O 1
ATOM 2390 N N . ARG A 1 304 ? 10.983 -4.579 -39.889 1.00 58.84 304 ARG A N 1
ATOM 2391 C CA . ARG A 1 304 ? 12.420 -4.767 -39.637 1.00 58.84 304 ARG A CA 1
ATOM 2392 C C . ARG A 1 304 ? 12.812 -6.235 -39.809 1.00 58.84 304 ARG A C 1
ATOM 2394 O O . ARG A 1 304 ? 12.185 -7.126 -39.238 1.00 58.84 304 ARG A O 1
ATOM 2401 N N . GLU A 1 305 ? 13.880 -6.479 -40.570 1.00 58.66 305 GLU A N 1
ATOM 2402 C CA . GLU A 1 305 ? 14.526 -7.794 -40.630 1.00 58.66 305 GLU A CA 1
ATOM 2403 C C . GLU A 1 305 ? 15.045 -8.175 -39.237 1.00 58.66 305 GLU A C 1
ATOM 2405 O O . GLU A 1 305 ? 15.723 -7.391 -38.565 1.00 58.66 305 GLU A O 1
ATOM 2410 N N . GLY A 1 306 ? 14.684 -9.376 -38.780 1.00 56.75 306 GLY A N 1
ATOM 2411 C CA . GLY A 1 306 ? 15.068 -9.881 -37.468 1.00 56.75 306 GLY A CA 1
ATOM 2412 C C . GLY A 1 306 ? 16.583 -10.036 -37.352 1.00 56.75 306 GLY A C 1
ATOM 2413 O O . GLY A 1 306 ? 17.181 -10.871 -38.019 1.00 56.75 306 GLY A O 1
ATOM 2414 N N . GLN A 1 307 ? 17.205 -9.243 -36.478 1.00 56.28 307 GLN A N 1
ATOM 2415 C CA . GLN A 1 307 ? 18.636 -9.343 -36.151 1.00 56.28 307 GLN A CA 1
ATOM 2416 C C . GLN A 1 307 ? 18.915 -10.288 -34.964 1.00 56.28 307 GLN A C 1
ATOM 2418 O O . GLN A 1 307 ? 20.035 -10.337 -34.462 1.00 56.28 307 GLN A O 1
ATOM 2423 N N . GLY A 1 308 ? 17.904 -11.005 -34.459 1.00 56.50 308 GLY A N 1
ATOM 2424 C CA . GLY A 1 308 ? 18.074 -11.952 -33.357 1.00 56.50 308 GLY A CA 1
ATOM 2425 C C . GLY A 1 308 ? 18.748 -13.252 -33.803 1.00 56.50 308 GLY A C 1
ATOM 2426 O O . GLY A 1 308 ? 18.513 -13.724 -34.911 1.00 56.50 308 GLY A O 1
ATOM 2427 N N . GLU A 1 309 ? 19.526 -13.877 -32.913 1.00 57.44 309 GLU A N 1
ATOM 2428 C CA . GLU A 1 309 ? 20.258 -15.133 -33.181 1.00 57.44 309 GLU A CA 1
ATOM 2429 C C . GLU A 1 309 ? 19.362 -16.302 -33.654 1.00 57.44 309 GLU A C 1
ATOM 2431 O O . GLU A 1 309 ? 19.846 -17.210 -34.323 1.00 57.44 309 GLU A O 1
ATOM 2436 N N . GLU A 1 310 ? 18.054 -16.265 -33.361 1.00 60.19 310 GLU A N 1
ATOM 2437 C CA . GLU A 1 310 ? 17.058 -17.266 -33.792 1.00 60.19 310 GLU A CA 1
ATOM 2438 C C . GLU A 1 310 ? 16.089 -16.757 -34.885 1.00 60.19 310 GLU A C 1
ATOM 2440 O O . GLU A 1 310 ? 15.058 -17.376 -35.140 1.00 60.19 310 GLU A O 1
ATOM 2445 N N . GLY A 1 311 ? 16.394 -15.625 -35.531 1.00 63.41 311 GLY A N 1
ATOM 2446 C CA . GLY A 1 311 ? 15.670 -15.094 -36.694 1.00 63.41 311 GLY A CA 1
ATOM 2447 C C . GLY A 1 311 ? 14.540 -14.096 -36.398 1.00 63.41 311 GLY A C 1
ATOM 2448 O O . GLY A 1 311 ? 14.180 -13.316 -37.277 1.00 63.41 311 GLY A O 1
ATOM 2449 N N . GLY A 1 312 ? 14.015 -14.036 -35.170 1.00 70.81 312 GLY A N 1
ATOM 2450 C CA . GLY A 1 312 ? 13.008 -13.036 -34.784 1.00 70.81 312 GLY A CA 1
ATOM 2451 C C . GLY A 1 312 ? 13.566 -11.667 -34.376 1.00 70.81 312 GLY A C 1
ATOM 2452 O O . GLY A 1 312 ? 14.759 -11.522 -34.116 1.00 70.81 312 GLY A O 1
ATOM 2453 N N . CYS A 1 313 ? 12.703 -10.652 -34.228 1.00 77.25 313 CYS A N 1
ATOM 2454 C CA . CYS A 1 313 ? 13.104 -9.326 -33.710 1.00 77.25 313 CYS A CA 1
ATOM 2455 C C . CYS A 1 313 ? 13.533 -9.319 -32.232 1.00 77.25 313 CYS A C 1
ATOM 2457 O O . CYS A 1 313 ? 13.980 -8.293 -31.723 1.00 77.25 313 CYS A O 1
ATOM 2459 N N . GLY A 1 314 ? 13.370 -10.433 -31.511 1.00 76.69 314 GLY A N 1
ATOM 2460 C CA . GLY A 1 314 ? 13.833 -10.569 -30.132 1.00 76.69 314 GLY A CA 1
ATOM 2461 C C . GLY A 1 314 ? 12.967 -9.879 -29.073 1.00 76.69 314 GLY A C 1
ATOM 2462 O O . GLY A 1 314 ? 13.336 -9.916 -27.901 1.00 76.69 314 GLY A O 1
ATOM 2463 N N . THR A 1 315 ? 11.813 -9.296 -29.428 1.00 83.38 315 THR A N 1
ATOM 2464 C CA . THR A 1 315 ? 10.894 -8.686 -28.449 1.00 83.38 315 THR A CA 1
ATOM 2465 C C . THR A 1 315 ? 10.474 -9.694 -27.379 1.00 83.38 315 THR A C 1
ATOM 2467 O O . THR A 1 315 ? 10.012 -10.794 -27.694 1.00 83.38 315 THR A O 1
ATOM 2470 N N . GLU A 1 316 ? 10.599 -9.298 -26.112 1.00 88.69 316 GLU A N 1
ATOM 2471 C CA . GLU A 1 316 ? 10.248 -10.129 -24.965 1.00 88.69 316 GLU A CA 1
ATOM 2472 C C . GLU A 1 316 ? 8.887 -9.757 -24.361 1.00 88.69 316 GLU A C 1
ATOM 2474 O O . GLU A 1 316 ? 8.626 -8.605 -24.014 1.00 88.69 316 GLU A O 1
ATOM 2479 N N . TYR A 1 317 ? 8.044 -10.764 -24.137 1.00 86.75 317 TYR A N 1
ATOM 2480 C CA . TYR A 1 317 ? 6.793 -10.670 -23.391 1.00 86.75 317 TYR A CA 1
ATOM 2481 C C . TYR A 1 317 ? 6.913 -11.448 -22.089 1.00 86.75 317 TYR A C 1
ATOM 2483 O O . TYR A 1 317 ? 6.906 -12.682 -22.062 1.00 86.75 317 TYR A O 1
ATOM 2491 N N . LYS A 1 318 ? 6.992 -10.718 -20.980 1.00 86.81 318 LYS A N 1
ATOM 2492 C CA . LYS A 1 318 ? 7.128 -11.309 -19.651 1.00 86.81 318 LYS A CA 1
ATOM 2493 C C . LYS A 1 318 ? 5.745 -11.635 -19.063 1.00 86.81 318 LYS A C 1
ATOM 2495 O O . LYS A 1 318 ? 4.861 -10.779 -19.023 1.00 86.81 318 LYS A O 1
ATOM 2500 N N . ARG A 1 319 ? 5.514 -12.891 -18.655 1.00 84.94 319 ARG A N 1
ATOM 2501 C CA . ARG A 1 319 ? 4.220 -13.403 -18.154 1.00 84.94 319 ARG A CA 1
ATOM 2502 C C . ARG A 1 319 ? 4.391 -14.322 -16.938 1.00 84.94 319 ARG A C 1
ATOM 2504 O O . ARG A 1 319 ? 5.391 -15.013 -16.782 1.00 84.94 319 ARG A O 1
ATOM 2511 N N . HIS A 1 320 ? 3.360 -14.403 -16.094 1.00 76.75 320 HIS A N 1
ATOM 2512 C CA . HIS A 1 320 ? 3.288 -15.414 -15.024 1.00 76.75 320 HIS A CA 1
ATOM 2513 C C . HIS A 1 320 ? 2.677 -16.750 -15.498 1.00 76.75 320 HIS A C 1
ATOM 2515 O O . HIS A 1 320 ? 2.806 -17.763 -14.810 1.00 76.75 320 HIS A O 1
ATOM 2521 N N . SER A 1 321 ? 2.036 -16.775 -16.675 1.00 84.38 321 SER A N 1
ATOM 2522 C CA . SER A 1 321 ? 1.429 -17.960 -17.295 1.00 84.38 321 SER A CA 1
ATOM 2523 C C . SER A 1 321 ? 2.360 -18.639 -18.304 1.00 84.38 321 SER A C 1
ATOM 2525 O O . SER A 1 321 ? 3.067 -17.968 -19.055 1.00 84.38 321 SER A O 1
ATOM 2527 N N . ARG A 1 322 ? 2.270 -19.976 -18.399 1.00 8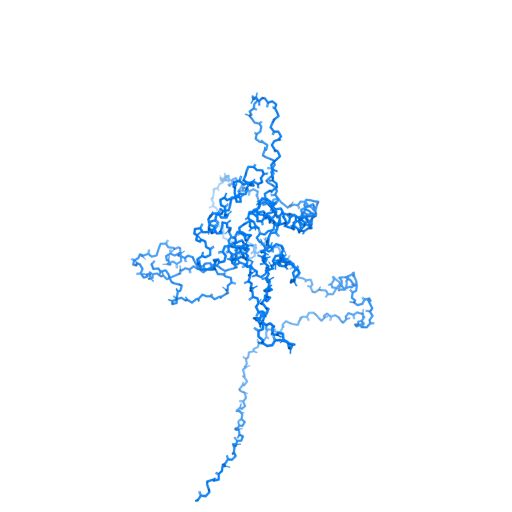9.19 322 ARG A N 1
ATOM 2528 C CA . ARG A 1 322 ? 2.887 -20.799 -19.467 1.00 89.19 322 ARG A CA 1
ATOM 2529 C C . ARG A 1 322 ? 2.213 -20.650 -20.834 1.00 89.19 322 ARG A C 1
ATOM 2531 O O . ARG A 1 322 ? 2.411 -21.482 -21.709 1.00 89.19 322 ARG A O 1
ATOM 2538 N N . SER A 1 323 ? 1.435 -19.599 -21.037 1.00 89.31 323 SER A N 1
ATOM 2539 C CA . SER A 1 323 ? 0.756 -19.326 -22.296 1.00 89.31 323 SER A CA 1
ATOM 2540 C C . SER A 1 323 ? 0.930 -17.865 -22.686 1.00 89.31 323 SER A C 1
ATOM 2542 O O . SER A 1 323 ? 0.798 -16.963 -21.849 1.00 89.31 323 SER A O 1
ATOM 2544 N N . VAL A 1 324 ? 1.178 -17.656 -23.976 1.00 88.56 324 VAL A N 1
ATOM 2545 C CA . VAL A 1 324 ? 1.112 -16.373 -24.672 1.00 88.56 324 VAL A CA 1
ATOM 2546 C C . VAL A 1 324 ? 0.167 -16.549 -25.856 1.00 88.56 324 VAL A C 1
ATOM 2548 O O . VAL A 1 324 ? 0.162 -17.605 -26.480 1.00 88.56 324 VAL A O 1
ATOM 2551 N N . ASP A 1 325 ? -0.674 -15.552 -26.117 1.00 87.44 325 ASP A N 1
ATOM 2552 C CA . ASP A 1 325 ? -1.505 -15.512 -27.324 1.00 87.44 325 ASP A CA 1
ATOM 2553 C C . ASP A 1 325 ? -0.766 -14.674 -28.374 1.00 87.44 325 ASP A C 1
ATOM 2555 O O . ASP A 1 325 ? -0.723 -13.450 -28.196 1.00 87.44 325 ASP A O 1
ATOM 2559 N N . PRO A 1 326 ? -0.195 -15.284 -29.431 1.00 85.06 326 PRO A N 1
ATOM 2560 C CA . PRO A 1 326 ? 0.578 -14.568 -30.442 1.00 85.06 326 PRO A CA 1
ATOM 2561 C C . PRO A 1 326 ? -0.264 -13.613 -31.290 1.00 85.06 326 PRO A C 1
ATOM 2563 O O . PRO A 1 326 ? 0.290 -12.719 -31.908 1.00 85.06 326 PRO A O 1
ATOM 2566 N N . LYS A 1 327 ? -1.601 -13.737 -31.320 1.00 82.38 327 LYS A N 1
ATOM 2567 C CA . LYS A 1 327 ? -2.442 -12.758 -32.029 1.00 82.38 327 LYS A CA 1
ATOM 2568 C C . LYS A 1 327 ? -2.508 -11.436 -31.276 1.00 82.38 327 LYS A C 1
ATOM 2570 O O . LYS A 1 327 ? -2.580 -10.380 -31.894 1.00 82.38 327 LYS A O 1
ATOM 2575 N N . ARG A 1 328 ? -2.490 -11.485 -29.942 1.00 82.94 328 ARG A N 1
ATOM 2576 C CA . ARG A 1 328 ? -2.600 -10.304 -29.071 1.00 82.94 328 ARG A CA 1
ATOM 2577 C C . ARG A 1 328 ? -1.248 -9.775 -28.594 1.00 82.94 328 ARG A C 1
ATOM 2579 O O . ARG A 1 328 ? -1.107 -8.574 -28.399 1.00 82.94 328 ARG A O 1
ATOM 2586 N N . HIS A 1 329 ? -0.283 -10.659 -28.379 1.00 84.56 329 HIS A N 1
ATOM 2587 C CA . HIS A 1 329 ? 1.045 -10.341 -27.860 1.00 84.56 329 HIS A CA 1
ATOM 2588 C C . HIS A 1 329 ? 2.068 -10.621 -28.962 1.00 84.56 329 HIS A C 1
ATOM 2590 O O . HIS A 1 329 ? 2.754 -11.642 -28.946 1.00 84.56 329 HIS A O 1
ATOM 2596 N N . ARG A 1 330 ? 2.094 -9.728 -29.950 1.00 78.50 330 ARG A N 1
ATOM 2597 C CA . ARG A 1 330 ? 3.017 -9.762 -31.084 1.00 78.50 330 ARG A CA 1
ATOM 2598 C C . ARG A 1 330 ? 3.834 -8.488 -31.125 1.00 78.50 330 ARG A C 1
ATOM 2600 O O . ARG A 1 330 ? 3.323 -7.428 -30.756 1.00 78.50 330 ARG A O 1
ATOM 2607 N N . CYS A 1 331 ? 5.075 -8.628 -31.572 1.00 73.56 331 CYS A N 1
ATOM 2608 C CA . CYS A 1 331 ? 5.907 -7.495 -31.939 1.00 73.56 331 CYS A CA 1
ATOM 2609 C C . CYS A 1 331 ? 5.240 -6.714 -33.076 1.00 73.56 331 CYS A C 1
ATOM 2611 O O . CYS A 1 331 ? 4.582 -7.310 -33.933 1.00 73.56 331 CYS A O 1
ATOM 2613 N N . GLY A 1 332 ? 5.422 -5.401 -33.075 1.00 62.19 332 GLY A N 1
ATOM 2614 C CA . GLY A 1 332 ? 4.919 -4.486 -34.088 1.00 62.19 332 GLY A CA 1
ATOM 2615 C C . GLY A 1 332 ? 5.540 -3.117 -33.921 1.00 62.19 332 GLY A C 1
ATOM 2616 O O . GLY A 1 332 ? 6.258 -2.915 -32.911 1.00 62.19 332 GLY A O 1
#

Sequence (332 aa):
MREVLERPSTPPPSPPRSPSKLKSPSKRAPRVPTPPGRPSLEAFWTADTVNDWNDQYSPQKPLRSPTKLFNNNISPIKNTFDDTPIPSPAKLRSSPTKRSKAAAAAELQARKDWDTRKVLLAESFLLELDQSLTQGQIARLAASTGGVKIIWSKTLNSTAGRANWRRETTKSHSRSDPSKPPLIEHKHFASIELAEKVLTYTPPPPPTDDNDNDDDDGNYQQQQQDPNETKLLNILAHEFCHLANFMISQISTHPHGASFRAWGNKCSALFGATRGIQVTTKHSYEIDYKFVWRCVSNLCDDGREGQGEEGGCGTEYKRHSRSVDPKRHRCG